Protein AF-A0A7S1LLW5-F1 (afdb_monomer_lite)

Sequence (221 aa):
MPSKNVTPEMKKKMFPPDGVPCAKNMKPDDYLFQACEYGCNTQALDRALAKKANVNARNKSGMTPLMMAATNWTHPKYMTFLETLLAKGAEVNVESEYGNTVMDVLNKEIIHYEAAREKEIKDQADRREIMEGRGPVGWGYGTAEDQKKTVIWNRPAVDELDDFKMMPQLYKGKALLEAKGAKAGEEAFNPAYLTAEEFVEKRDKVLAKYKDKKYKMYNGQ

pLDDT: mean 75.13, std 14.21, range [34.16, 92.88]

Radius of gyration: 24.24 Å; chains: 1; bounding box: 56×55×76 Å

Organism: Alexandrium catenella (NCBI:txid2925)

InterPro domains:
  IPR002110 Ankyrin repeat [PF13637] (32-72)
  IPR002110 Ankyrin repeat [PS50088] (61-97)
  IPR036770 Ankyrin repeat-containing domain superfamily [G3DSA:1.25.40.20] (21-130)
  IPR036770 Ankyrin repeat-containing domain superfamily [SSF48403] (31-105)

Secondary structure (DSSP, 8-state):
-------HHHHHHHS-TT-----TT--HHHHHHHHHHTT--HHHHHHHHHTT--TT-B-TTS--HHHHHHHTTTSTTHHHHHHHHHHTT--SS---TTS--HHHHHHHHHHHHHHHHHHHHHHHHHHHHHHTT-SS--S-SS-HHHHTTS----PPPGGGSTTTTTHHHHHHHHHHHHHTT----TT---GGGS-HHHHHHHHHHHHHHT-SGGG-B----

Foldseek 3Di:
DDDPPCDPVNCCVQDPVPRDGDDPDQQLQNLLQVCLQVPDPVVSNVVSVVSVHQQQEAEPQGDGSLLSLLLNLLHPCSVVSNVVSVVVPRDQAQATLQLWTSLNSLVVVLVVVVVVLVVVVVVVVVVVCQLQLNDDPPDDPDDNVVSNPDDDPPDPRSCPDSSNVSVVSSVVSNVVSVVVVRDTGPRRHDPVPDDPVVSVVSSVVSVVVQPDPSHHYDPDD

Structure (mmCIF, N/CA/C/O backbone):
data_AF-A0A7S1LLW5-F1
#
_entry.id   AF-A0A7S1LLW5-F1
#
loop_
_atom_site.group_PDB
_atom_site.id
_atom_site.type_symbol
_atom_site.label_atom_id
_atom_site.label_alt_id
_atom_site.label_comp_id
_atom_site.label_asym_id
_atom_site.label_entity_id
_atom_site.label_seq_id
_atom_site.pdbx_PDB_ins_code
_atom_site.Cartn_x
_atom_site.Cartn_y
_atom_site.Cartn_z
_atom_site.occupancy
_atom_site.B_iso_or_equiv
_atom_site.auth_seq_id
_atom_site.auth_comp_id
_atom_site.auth_asym_id
_atom_site.auth_atom_id
_atom_site.pdbx_PDB_model_num
ATOM 1 N N . MET A 1 1 ? 19.864 -23.672 39.200 1.00 34.16 1 MET A N 1
ATOM 2 C CA . MET A 1 1 ? 18.384 -23.596 39.228 1.00 34.16 1 MET A CA 1
ATOM 3 C C . MET A 1 1 ? 17.850 -24.432 38.075 1.00 34.16 1 MET A C 1
ATOM 5 O O . MET A 1 1 ? 18.333 -24.231 36.966 1.00 34.16 1 MET A O 1
ATOM 9 N N . PRO A 1 2 ? 16.944 -25.393 38.305 1.00 40.09 2 PRO A N 1
ATOM 10 C CA . PRO A 1 2 ? 16.427 -26.228 37.232 1.00 40.09 2 PRO A CA 1
ATOM 11 C C . PRO A 1 2 ? 15.586 -25.367 36.284 1.00 40.09 2 PRO A C 1
ATOM 13 O O . PRO A 1 2 ? 14.633 -24.707 36.702 1.00 40.09 2 PRO A O 1
ATOM 16 N N . SER A 1 3 ? 15.993 -25.350 35.014 1.00 46.09 3 SER A N 1
ATOM 17 C CA . SER A 1 3 ? 15.206 -24.857 33.884 1.00 46.09 3 SER A CA 1
ATOM 18 C C . SER A 1 3 ? 13.779 -25.392 34.013 1.00 46.09 3 SER A C 1
ATOM 20 O O . SER A 1 3 ? 13.582 -26.604 34.107 1.00 46.09 3 SER A O 1
ATOM 22 N N . LYS A 1 4 ? 12.781 -24.504 34.100 1.00 54.97 4 LYS A N 1
ATOM 23 C CA . LYS A 1 4 ? 11.374 -24.915 34.158 1.00 54.97 4 LYS A CA 1
ATOM 24 C C . LYS A 1 4 ? 11.080 -25.702 32.881 1.00 54.97 4 LYS A C 1
ATOM 26 O O . LYS A 1 4 ? 11.027 -25.116 31.804 1.00 54.97 4 LYS A O 1
ATOM 31 N N . ASN A 1 5 ? 10.914 -27.017 33.015 1.00 50.88 5 ASN A N 1
ATOM 32 C CA . ASN A 1 5 ? 10.556 -27.922 31.928 1.00 50.88 5 ASN A CA 1
ATOM 33 C C . ASN A 1 5 ? 9.215 -27.489 31.325 1.00 50.88 5 ASN A C 1
ATOM 35 O O . ASN A 1 5 ? 8.148 -27.850 31.818 1.00 50.88 5 ASN A O 1
ATOM 39 N N . VAL A 1 6 ? 9.268 -26.682 30.265 1.00 58.50 6 VAL A N 1
ATOM 40 C CA . VAL A 1 6 ? 8.092 -26.359 29.460 1.00 58.50 6 VAL A CA 1
ATOM 41 C C . VAL A 1 6 ? 7.695 -27.638 28.729 1.00 58.50 6 VAL A C 1
ATOM 43 O O . VAL A 1 6 ? 8.418 -28.100 27.845 1.00 58.50 6 VAL A O 1
ATOM 46 N N . THR A 1 7 ? 6.568 -28.232 29.119 1.00 67.62 7 THR A N 1
ATOM 47 C CA . THR A 1 7 ? 6.057 -29.460 28.498 1.00 67.62 7 THR A CA 1
ATOM 48 C C . THR A 1 7 ? 5.675 -29.214 27.029 1.00 67.62 7 THR A C 1
ATOM 50 O O . THR A 1 7 ? 5.366 -28.076 26.653 1.00 67.62 7 THR A O 1
ATOM 53 N N . PRO A 1 8 ? 5.660 -30.250 26.168 1.00 58.25 8 PRO A N 1
ATOM 54 C CA . PRO A 1 8 ? 5.266 -30.113 24.761 1.00 58.25 8 PRO A CA 1
ATOM 55 C C . PRO A 1 8 ? 3.876 -29.483 24.584 1.00 58.25 8 PRO A C 1
ATOM 57 O O . PRO A 1 8 ? 3.666 -28.681 23.678 1.00 58.25 8 PRO A O 1
ATOM 60 N N . GLU A 1 9 ? 2.949 -29.766 25.499 1.00 56.62 9 GLU A N 1
ATOM 61 C CA . GLU A 1 9 ? 1.609 -29.171 25.526 1.00 56.62 9 GLU A CA 1
ATOM 62 C C . GLU A 1 9 ? 1.624 -27.685 25.906 1.00 56.62 9 GLU A C 1
ATOM 64 O O . GLU A 1 9 ? 0.918 -26.883 25.295 1.00 56.62 9 GLU A O 1
ATOM 69 N N . MET A 1 10 ? 2.466 -27.281 26.865 1.00 54.69 10 MET A N 1
ATOM 70 C CA . MET A 1 10 ? 2.669 -25.868 27.206 1.00 54.69 10 MET A CA 1
ATOM 71 C C . MET A 1 10 ? 3.324 -25.097 26.058 1.00 54.69 10 MET A C 1
ATOM 73 O O . MET A 1 10 ? 2.913 -23.970 25.785 1.00 54.69 10 MET A O 1
ATOM 77 N N . LYS A 1 11 ? 4.277 -25.712 25.342 1.00 52.84 11 LYS A N 1
ATOM 78 C CA . LYS A 1 11 ? 4.848 -25.155 24.105 1.00 52.84 11 LYS A CA 1
ATOM 79 C C . LYS A 1 11 ? 3.786 -25.004 23.022 1.00 52.84 11 LYS A C 1
ATOM 81 O O . LYS A 1 11 ? 3.694 -23.925 22.468 1.00 52.84 11 LYS A O 1
ATOM 86 N N . LYS A 1 12 ? 2.930 -26.004 22.795 1.00 57.75 12 LYS A N 1
ATOM 87 C CA . LYS A 1 12 ? 1.824 -25.951 21.815 1.00 57.75 12 LYS A CA 1
ATOM 88 C C . LYS A 1 12 ? 0.747 -24.909 22.164 1.00 57.75 12 LYS A C 1
ATOM 90 O O . LYS A 1 12 ? 0.040 -24.418 21.290 1.00 57.75 12 LYS A O 1
ATOM 95 N N . LYS A 1 13 ? 0.615 -24.571 23.453 1.00 54.75 13 LYS A N 1
ATOM 96 C CA . LYS A 1 13 ? -0.311 -23.552 23.977 1.00 54.75 13 LYS A CA 1
ATOM 97 C C . LYS A 1 13 ? 0.281 -22.134 23.970 1.00 54.75 13 LYS A C 1
ATOM 99 O O . LYS A 1 13 ? -0.475 -21.173 23.881 1.00 54.75 13 LYS A O 1
ATOM 104 N N . MET A 1 14 ? 1.604 -21.998 24.101 1.00 43.69 14 MET A N 1
ATOM 105 C CA . MET A 1 14 ? 2.341 -20.722 24.005 1.00 43.69 14 MET A CA 1
ATOM 106 C C . MET A 1 14 ? 2.720 -20.359 22.567 1.00 43.69 14 MET A C 1
ATOM 108 O O . MET A 1 14 ? 2.724 -19.185 22.210 1.00 43.69 14 MET A O 1
ATOM 112 N N . PHE A 1 15 ? 3.014 -21.371 21.762 1.00 45.66 15 PHE A N 1
ATOM 113 C CA . PHE A 1 15 ? 3.332 -21.298 20.350 1.00 45.66 15 PHE A CA 1
ATOM 114 C C . PHE A 1 15 ? 2.315 -22.193 19.635 1.00 45.66 15 PHE A C 1
ATOM 116 O O . PHE A 1 15 ? 2.451 -23.421 19.660 1.00 45.66 15 PHE A O 1
ATOM 123 N N . PRO A 1 16 ? 1.275 -21.612 19.009 1.00 52.72 16 PRO A N 1
ATOM 124 C CA . PRO A 1 16 ? 0.527 -22.309 17.969 1.00 52.72 16 PRO A CA 1
ATOM 125 C C . PRO A 1 16 ? 1.519 -22.876 16.931 1.00 52.72 16 PRO A C 1
ATOM 127 O O . PRO A 1 16 ? 2.666 -22.420 16.893 1.00 52.72 16 PRO A O 1
ATOM 130 N N . PRO A 1 17 ? 1.118 -23.815 16.056 1.00 47.41 17 PRO A N 1
ATOM 131 C CA . PRO A 1 17 ? 2.001 -24.401 15.030 1.00 47.41 17 PRO A CA 1
ATOM 132 C C . PRO A 1 17 ? 2.709 -23.389 14.095 1.00 47.41 17 PRO A C 1
ATOM 134 O O . PRO A 1 17 ? 3.537 -23.783 13.284 1.00 47.41 17 PRO A O 1
ATOM 137 N N . ASP A 1 18 ? 2.435 -22.094 14.254 1.00 49.75 18 ASP A N 1
ATOM 138 C CA . ASP A 1 18 ? 2.787 -20.987 13.376 1.00 49.75 18 ASP A CA 1
ATOM 139 C C . ASP A 1 18 ? 3.977 -20.142 13.886 1.00 49.75 18 ASP A C 1
ATOM 141 O O . ASP A 1 18 ? 4.289 -19.115 13.292 1.00 49.75 18 ASP A O 1
ATOM 145 N N . GLY A 1 19 ? 4.630 -20.511 14.999 1.00 46.44 19 GLY A N 1
ATOM 146 C CA . GLY A 1 19 ? 5.924 -19.935 15.418 1.00 46.44 19 GLY A CA 1
ATOM 147 C C . GLY A 1 19 ? 5.933 -18.481 15.927 1.00 46.44 19 GLY A C 1
ATOM 148 O O . GLY A 1 19 ? 6.979 -18.012 16.368 1.00 46.44 19 GLY A O 1
ATOM 149 N N . VAL A 1 20 ? 4.800 -17.772 15.940 1.00 47.62 20 VAL A N 1
ATOM 150 C CA . VAL A 1 20 ? 4.708 -16.407 16.495 1.00 47.62 20 VAL A CA 1
ATOM 151 C C . VAL A 1 20 ? 4.277 -16.475 17.970 1.00 47.62 20 VAL A C 1
ATOM 153 O O . VAL A 1 20 ? 3.217 -17.044 18.254 1.00 47.62 20 VAL A O 1
ATOM 156 N N . PRO A 1 21 ? 5.045 -15.917 18.930 1.00 42.84 21 PRO A N 1
ATOM 157 C CA . PRO A 1 21 ? 4.629 -15.869 20.325 1.00 42.84 21 PRO A CA 1
ATOM 158 C C . PRO A 1 21 ? 3.423 -14.938 20.461 1.00 42.84 21 PRO A C 1
ATOM 160 O O . PRO A 1 21 ? 3.546 -13.717 20.445 1.00 42.84 21 PRO A O 1
ATOM 163 N N . CYS A 1 22 ? 2.234 -15.512 20.614 1.00 46.31 22 CYS A N 1
ATOM 164 C CA . CYS A 1 22 ? 1.052 -14.760 21.005 1.00 46.31 22 CYS A CA 1
ATOM 165 C C . CYS A 1 22 ? 1.178 -14.393 22.489 1.00 46.31 22 CYS A C 1
ATOM 167 O O . CYS A 1 22 ? 0.931 -15.216 23.378 1.00 46.31 22 CYS A O 1
ATOM 169 N N . ALA A 1 23 ? 1.591 -13.156 22.775 1.00 46.22 23 ALA A N 1
ATOM 170 C CA . ALA A 1 23 ? 1.546 -12.623 24.128 1.00 46.22 23 ALA A CA 1
ATOM 171 C C . ALA A 1 23 ? 0.099 -12.716 24.644 1.00 46.22 23 ALA A C 1
ATOM 173 O O . ALA A 1 23 ? -0.844 -12.269 23.985 1.00 46.22 23 ALA A O 1
ATOM 174 N N . LYS A 1 24 ? -0.084 -13.305 25.833 1.00 49.38 24 LYS A N 1
ATOM 175 C CA . LYS A 1 24 ? -1.400 -13.590 26.444 1.00 49.38 24 LYS A CA 1
ATOM 176 C C . LYS A 1 24 ? -2.331 -12.365 26.569 1.00 49.38 24 LYS A C 1
ATOM 178 O O . LYS A 1 24 ? -3.522 -12.562 26.774 1.00 49.38 24 LYS A O 1
ATOM 183 N N . ASN A 1 25 ? -1.807 -11.144 26.412 1.00 54.28 25 ASN A N 1
ATOM 184 C CA . ASN A 1 25 ? -2.494 -9.874 26.674 1.00 54.28 25 ASN A CA 1
ATOM 185 C C . ASN A 1 25 ? -2.638 -8.947 25.449 1.00 54.28 25 ASN A C 1
ATOM 187 O O . ASN A 1 25 ? -3.087 -7.815 25.605 1.00 54.28 25 ASN A O 1
ATOM 191 N N . MET A 1 26 ? -2.251 -9.387 24.252 1.00 56.12 26 MET A N 1
ATOM 192 C CA . MET A 1 26 ? -2.291 -8.540 23.054 1.00 56.12 26 MET A CA 1
ATOM 193 C C . MET A 1 26 ? -3.749 -8.347 22.591 1.00 56.12 26 MET A C 1
ATOM 195 O O . MET A 1 26 ? -4.526 -9.312 22.558 1.00 56.12 26 MET A O 1
ATOM 199 N N . LYS A 1 27 ? -4.174 -7.106 22.321 1.00 64.81 27 LYS A N 1
ATOM 200 C CA . LYS A 1 27 ? -5.578 -6.824 21.965 1.00 64.81 27 LYS A CA 1
ATOM 201 C C . LYS A 1 27 ? -5.872 -7.368 20.559 1.00 64.81 27 LYS A C 1
ATOM 203 O O . LYS A 1 27 ? -4.954 -7.506 19.756 1.00 64.81 27 LYS A O 1
ATOM 208 N N . PRO A 1 28 ? -7.137 -7.682 20.224 1.00 65.12 28 PRO A N 1
ATOM 209 C CA . PRO A 1 28 ? -7.502 -8.158 18.885 1.00 65.12 28 PRO A CA 1
ATOM 210 C C . PRO A 1 28 ? -7.020 -7.243 17.748 1.00 65.12 28 PRO A C 1
ATOM 212 O O . PRO A 1 28 ? -6.601 -7.742 16.708 1.00 65.12 28 PRO A O 1
ATOM 215 N N . ASP A 1 29 ? -7.022 -5.928 17.978 1.00 68.88 29 ASP A N 1
ATOM 216 C CA . ASP A 1 29 ? -6.566 -4.920 17.014 1.00 68.88 29 ASP A CA 1
ATOM 217 C C . ASP A 1 29 ? -5.042 -4.995 16.788 1.00 68.88 29 ASP A C 1
ATOM 219 O O . ASP A 1 29 ? -4.576 -4.885 15.657 1.00 68.88 29 ASP A O 1
ATOM 223 N N . ASP A 1 30 ? -4.267 -5.279 17.840 1.00 68.88 30 ASP A N 1
ATOM 224 C CA . ASP A 1 30 ? -2.815 -5.494 17.776 1.00 68.88 30 ASP A CA 1
ATOM 225 C C . ASP A 1 30 ? -2.457 -6.714 16.922 1.00 68.88 30 ASP A C 1
ATOM 227 O O . ASP A 1 30 ? -1.539 -6.657 16.105 1.00 68.88 30 ASP A O 1
ATOM 231 N N . TYR A 1 31 ? -3.234 -7.794 17.038 1.00 71.31 31 TYR A N 1
ATOM 232 C CA . TYR A 1 31 ? -3.069 -8.964 16.173 1.00 71.31 31 TYR A CA 1
ATOM 233 C C . TYR A 1 31 ? -3.358 -8.644 14.705 1.00 71.31 31 TYR A C 1
ATOM 235 O O . TYR A 1 31 ? -2.686 -9.181 13.824 1.00 71.31 31 TYR A O 1
ATOM 243 N N . LEU A 1 32 ? -4.346 -7.784 14.433 1.00 74.88 32 LEU A N 1
ATOM 244 C CA . LEU A 1 32 ? -4.703 -7.393 13.072 1.00 74.88 32 LEU A CA 1
ATOM 245 C C . LEU A 1 32 ? -3.595 -6.555 12.429 1.00 74.88 32 LEU A C 1
ATOM 247 O O . LEU A 1 32 ? -3.181 -6.850 11.308 1.00 74.88 32 LEU A O 1
ATOM 251 N N . PHE A 1 33 ? -3.082 -5.553 13.146 1.00 75.44 33 PHE A N 1
ATOM 252 C CA . PHE A 1 33 ? -1.987 -4.721 12.653 1.00 75.44 33 PHE A CA 1
ATOM 253 C C . PHE A 1 33 ? -0.701 -5.518 12.459 1.00 75.44 33 PHE A C 1
ATOM 255 O O . PHE A 1 33 ? -0.081 -5.394 11.409 1.00 75.44 33 PHE A O 1
ATOM 262 N N . GLN A 1 34 ? -0.359 -6.413 13.387 1.00 73.75 34 GLN A N 1
ATOM 263 C CA . GLN A 1 34 ? 0.790 -7.303 13.230 1.00 73.75 34 GLN A CA 1
ATOM 264 C C . GLN A 1 34 ? 0.630 -8.237 12.017 1.00 73.75 34 GLN A C 1
ATOM 266 O O . GLN A 1 34 ? 1.576 -8.445 11.261 1.00 73.75 34 GLN A O 1
ATOM 271 N N . ALA A 1 35 ? -0.571 -8.780 11.787 1.00 72.81 35 ALA A N 1
ATOM 272 C CA . ALA A 1 35 ? -0.842 -9.614 10.615 1.00 72.81 35 ALA A CA 1
ATOM 273 C C . ALA A 1 35 ? -0.679 -8.843 9.293 1.00 72.81 35 ALA A C 1
ATOM 275 O O . ALA A 1 35 ? -0.263 -9.434 8.293 1.00 72.81 35 ALA A O 1
ATOM 276 N N . CYS A 1 36 ? -0.997 -7.544 9.298 1.00 74.56 36 CYS A N 1
ATOM 277 C CA . CYS A 1 36 ? -0.824 -6.661 8.148 1.00 74.56 36 CYS A CA 1
ATOM 278 C C . CYS A 1 36 ? 0.627 -6.181 7.989 1.00 74.56 36 CYS A C 1
ATOM 280 O O . CYS A 1 36 ? 1.058 -6.028 6.856 1.00 74.56 36 CYS A O 1
ATOM 282 N N . GLU A 1 37 ? 1.377 -5.979 9.079 1.00 68.69 37 GLU A N 1
ATOM 283 C CA . GLU A 1 37 ? 2.768 -5.493 9.091 1.00 68.69 37 GLU A CA 1
ATOM 284 C C . GLU A 1 37 ? 3.765 -6.552 8.618 1.00 68.69 37 GLU A C 1
ATOM 286 O O . GLU A 1 37 ? 4.541 -6.303 7.702 1.00 68.69 37 GLU A O 1
ATOM 291 N N . TYR A 1 38 ? 3.703 -7.758 9.189 1.00 64.75 38 TYR A N 1
ATOM 292 C CA . TYR A 1 38 ? 4.649 -8.838 8.879 1.00 64.75 38 TYR A CA 1
ATOM 293 C C . TYR A 1 38 ? 4.339 -9.565 7.574 1.00 64.75 38 TYR A C 1
ATOM 295 O O . TYR A 1 38 ? 4.938 -10.602 7.309 1.00 64.75 38 TYR A O 1
ATOM 303 N N . GLY A 1 39 ? 3.400 -9.044 6.779 1.00 60.28 39 GLY A N 1
ATOM 304 C CA . GLY A 1 39 ? 3.080 -9.579 5.470 1.00 60.28 39 GLY A CA 1
ATOM 305 C C . GLY A 1 39 ? 2.727 -11.062 5.535 1.00 60.28 39 GLY A C 1
ATOM 306 O O . GLY A 1 39 ? 3.549 -11.929 5.264 1.00 60.28 39 GLY A O 1
ATOM 307 N N . CYS A 1 40 ? 1.444 -11.343 5.759 1.00 60.38 40 CYS A N 1
ATOM 308 C CA . CYS A 1 40 ? 0.801 -12.545 5.219 1.00 60.38 40 CYS A CA 1
ATOM 309 C C . CYS A 1 40 ? 0.762 -13.817 6.067 1.00 60.38 40 CYS A C 1
ATOM 311 O O . CYS A 1 40 ? 0.880 -14.936 5.553 1.00 60.38 40 CYS A O 1
ATOM 313 N N . ASN A 1 41 ? 0.369 -13.675 7.330 1.00 67.75 41 ASN A N 1
ATOM 314 C CA . ASN A 1 41 ? -0.288 -14.779 8.021 1.00 67.75 41 ASN A CA 1
ATOM 315 C C . ASN A 1 41 ? -1.818 -14.667 7.876 1.00 67.75 41 ASN A C 1
ATOM 317 O O . ASN A 1 41 ? -2.483 -14.040 8.699 1.00 67.75 41 ASN A O 1
ATOM 321 N N . THR A 1 42 ? -2.386 -15.286 6.832 1.00 69.81 42 THR A N 1
ATOM 322 C CA . THR A 1 42 ? -3.852 -15.360 6.634 1.00 69.81 42 THR A CA 1
ATOM 323 C C . THR A 1 42 ? -4.556 -15.950 7.852 1.00 69.81 42 THR A C 1
ATOM 325 O O . THR A 1 42 ? -5.614 -15.481 8.241 1.00 69.81 42 THR A O 1
ATOM 328 N N . GLN A 1 43 ? -3.922 -16.899 8.543 1.00 71.69 43 GLN A N 1
ATOM 329 C CA . GLN A 1 43 ? -4.475 -17.475 9.766 1.00 71.69 43 GLN A CA 1
ATOM 330 C C . GLN A 1 43 ? -4.427 -16.492 10.944 1.00 71.69 43 GLN A C 1
ATOM 332 O O . GLN A 1 43 ? -5.236 -16.583 11.866 1.00 71.69 43 GLN A O 1
ATOM 337 N N . ALA A 1 44 ? -3.469 -15.561 10.976 1.00 70.75 44 ALA A N 1
ATOM 338 C CA . ALA A 1 44 ? -3.463 -14.475 11.955 1.00 70.75 44 ALA A CA 1
ATOM 339 C C . ALA A 1 44 ? -4.572 -13.461 11.655 1.00 70.75 44 ALA A C 1
ATOM 341 O O . ALA A 1 44 ? -5.258 -13.046 12.588 1.00 70.75 44 ALA A O 1
ATOM 342 N N . LEU A 1 45 ? -4.803 -13.145 10.375 1.00 77.06 45 LEU A N 1
ATOM 343 C CA . LEU A 1 45 ? -5.936 -12.329 9.936 1.00 77.06 45 LEU A CA 1
ATOM 344 C C . LEU A 1 45 ? -7.265 -12.972 10.359 1.00 77.06 45 LEU A C 1
ATOM 346 O O . LEU A 1 45 ? -8.049 -12.343 11.066 1.00 77.06 45 LEU A O 1
ATOM 350 N N . ASP A 1 46 ? -7.477 -14.247 10.035 1.00 75.88 46 ASP A N 1
ATOM 351 C CA . ASP A 1 46 ? -8.697 -14.979 10.397 1.00 75.88 46 ASP A CA 1
ATOM 352 C C . ASP A 1 46 ? -8.909 -15.027 11.912 1.00 75.88 46 ASP A C 1
ATOM 354 O O . ASP A 1 46 ? -10.019 -14.815 12.402 1.00 75.88 46 ASP A O 1
ATOM 358 N N . ARG A 1 47 ? -7.838 -15.244 12.685 1.00 75.44 47 ARG A N 1
ATOM 359 C CA . ARG A 1 47 ? -7.897 -15.223 14.154 1.00 75.44 47 ARG A CA 1
ATOM 360 C C . ARG A 1 47 ? -8.222 -13.841 14.710 1.00 75.44 47 ARG A C 1
ATOM 362 O O . ARG A 1 47 ? -9.004 -13.752 15.657 1.00 75.44 47 ARG A O 1
ATOM 369 N N . ALA A 1 48 ? -7.636 -12.778 14.164 1.00 75.69 48 ALA A N 1
ATOM 370 C CA . ALA A 1 48 ? -7.935 -11.411 14.582 1.00 75.69 48 ALA A CA 1
ATOM 371 C C . ALA A 1 48 ? -9.406 -11.073 14.296 1.00 75.69 48 ALA A C 1
ATOM 373 O O . ALA A 1 48 ? -10.127 -10.599 15.177 1.00 75.69 48 ALA A O 1
ATOM 374 N N . LEU A 1 49 ? -9.892 -11.433 13.107 1.00 78.50 49 LEU A N 1
ATOM 375 C CA . LEU A 1 49 ? -11.287 -11.252 12.709 1.00 78.50 49 LEU A CA 1
ATOM 376 C C . LEU A 1 49 ? -12.251 -12.087 13.565 1.00 78.50 49 LEU A C 1
ATOM 378 O O . LEU A 1 49 ? -13.291 -11.579 13.983 1.00 78.50 49 LEU A O 1
ATOM 382 N N . ALA A 1 50 ? -11.899 -13.330 13.907 1.00 77.62 50 ALA A N 1
ATOM 383 C CA . ALA A 1 50 ? -12.690 -14.174 14.809 1.00 77.62 50 ALA A CA 1
ATOM 384 C C . ALA A 1 50 ? -12.809 -13.568 16.218 1.00 77.62 50 ALA A C 1
ATOM 386 O O . ALA A 1 50 ? -13.837 -13.710 16.880 1.00 77.62 50 ALA A O 1
ATOM 387 N N . LYS A 1 51 ? -11.784 -12.834 16.663 1.00 76.50 51 LYS A N 1
ATOM 388 C CA . LYS A 1 51 ? -11.786 -12.078 17.924 1.00 76.50 51 LYS A CA 1
ATOM 389 C C . LYS A 1 51 ? -12.508 -10.725 17.838 1.00 76.50 51 LYS A C 1
ATOM 391 O O . LYS A 1 51 ? -12.429 -9.956 18.794 1.00 76.50 51 LYS A O 1
ATOM 396 N N . LYS A 1 52 ? -13.226 -10.441 16.743 1.00 77.81 52 LYS A N 1
ATOM 397 C CA . LYS A 1 52 ? -13.917 -9.165 16.483 1.00 77.81 52 LYS A CA 1
ATOM 398 C C . LYS A 1 52 ? -12.967 -7.959 16.494 1.00 77.81 52 LYS A C 1
ATOM 400 O O . LYS A 1 52 ? -13.327 -6.905 17.015 1.00 77.81 52 LYS A O 1
ATOM 405 N N . ALA A 1 53 ? -11.760 -8.122 15.945 1.00 79.75 53 ALA A N 1
ATOM 406 C CA . ALA A 1 53 ? -10.851 -7.001 15.726 1.00 79.75 53 ALA A CA 1
ATOM 407 C C . ALA A 1 53 ? -11.518 -5.917 14.872 1.00 79.75 53 ALA A C 1
ATOM 409 O O . ALA A 1 53 ? -12.267 -6.213 13.934 1.00 79.75 53 ALA A O 1
ATOM 410 N N . ASN A 1 54 ? -11.247 -4.659 15.201 1.00 80.69 54 ASN A N 1
ATOM 411 C CA . ASN A 1 54 ? -11.791 -3.530 14.474 1.00 80.69 54 ASN A CA 1
ATOM 412 C C . ASN A 1 54 ? -11.011 -3.312 13.169 1.00 80.69 54 ASN A C 1
ATOM 414 O O . ASN A 1 54 ? -9.874 -2.845 13.175 1.00 80.69 54 ASN A O 1
ATOM 418 N N . VAL A 1 55 ? -11.653 -3.612 12.038 1.00 85.50 55 VAL A N 1
ATOM 419 C CA . VAL A 1 55 ? -11.074 -3.464 10.690 1.00 85.50 55 VAL A CA 1
ATOM 420 C C . VAL A 1 55 ? -10.777 -2.014 10.297 1.00 85.50 55 VAL A C 1
ATOM 422 O O . VAL A 1 55 ? -9.966 -1.789 9.404 1.00 85.50 55 VAL A O 1
ATOM 425 N N . ASN A 1 56 ? -11.385 -1.047 10.991 1.00 85.31 56 ASN A N 1
ATOM 426 C CA . ASN A 1 56 ? -11.196 0.393 10.792 1.00 85.31 56 ASN A CA 1
ATOM 427 C C . ASN A 1 56 ? -10.392 1.043 11.930 1.00 85.31 56 ASN A C 1
ATOM 429 O O . ASN A 1 56 ? -10.385 2.268 12.067 1.00 85.31 56 ASN A O 1
ATOM 433 N N . ALA A 1 57 ? -9.725 0.237 12.767 1.00 83.69 57 ALA A N 1
ATOM 434 C CA . ALA A 1 57 ? -8.795 0.754 13.764 1.00 83.69 57 ALA A CA 1
ATOM 435 C C . ALA A 1 57 ? -7.694 1.584 13.089 1.00 83.69 57 ALA A C 1
ATOM 437 O O . ALA A 1 57 ? -7.361 1.366 11.926 1.00 83.69 57 ALA A O 1
ATOM 438 N N . ARG A 1 58 ? -7.113 2.534 13.822 1.00 84.94 58 ARG A N 1
ATOM 439 C CA . ARG A 1 58 ? -6.046 3.405 13.312 1.00 84.94 58 ARG A CA 1
ATOM 440 C C . ARG A 1 58 ? -4.796 3.233 14.155 1.00 84.94 58 ARG A C 1
ATOM 442 O O . ARG A 1 58 ? -4.898 3.274 15.377 1.00 84.94 58 ARG A O 1
ATOM 449 N N . ASN A 1 59 ? -3.643 3.014 13.528 1.00 82.12 59 ASN A N 1
ATOM 450 C CA . ASN A 1 59 ? -2.367 2.884 14.232 1.00 82.12 59 ASN A CA 1
ATOM 451 C C . ASN A 1 59 ? -1.850 4.246 14.755 1.00 82.12 59 ASN A C 1
ATOM 453 O O . ASN A 1 59 ? -2.513 5.266 14.585 1.00 82.12 59 ASN A O 1
ATOM 457 N N . LYS A 1 60 ? -0.656 4.283 15.369 1.00 79.31 60 LYS A N 1
ATOM 458 C CA . LYS A 1 60 ? -0.030 5.526 15.880 1.00 79.31 60 LYS A CA 1
ATOM 459 C C . LYS A 1 60 ? 0.239 6.594 14.808 1.00 79.31 60 LYS A C 1
ATOM 461 O O . LYS A 1 60 ? 0.504 7.726 15.170 1.00 79.31 60 LYS A O 1
ATOM 466 N N . SER A 1 61 ? 0.204 6.227 13.528 1.00 76.81 61 SER A N 1
ATOM 467 C CA . SER A 1 61 ? 0.337 7.133 12.377 1.00 76.81 61 SER A CA 1
ATOM 468 C C . SER A 1 61 ? -1.015 7.376 11.686 1.00 76.81 61 SER A C 1
ATOM 470 O O . SER A 1 61 ? -1.086 7.844 10.548 1.00 76.81 61 SER A O 1
ATOM 472 N N . GLY A 1 62 ? -2.116 6.977 12.328 1.00 80.94 62 GLY A N 1
ATOM 473 C CA . GLY A 1 62 ? -3.469 7.051 11.789 1.00 80.94 62 GLY A CA 1
ATOM 474 C C . GLY A 1 62 ? -3.786 6.050 10.679 1.00 80.94 62 GLY A C 1
ATOM 475 O O . GLY A 1 62 ? -4.879 6.132 10.120 1.00 80.94 62 GLY A O 1
ATOM 476 N N . MET A 1 63 ? -2.875 5.133 10.336 1.00 84.44 63 MET A N 1
ATOM 477 C CA . MET A 1 63 ? -3.069 4.185 9.236 1.00 84.44 63 MET A CA 1
ATOM 478 C C . MET A 1 63 ? -4.055 3.085 9.617 1.00 84.44 63 MET A C 1
ATOM 480 O O . MET A 1 63 ? -4.018 2.565 10.735 1.00 84.44 63 MET A O 1
ATOM 484 N N . THR A 1 64 ? -4.904 2.697 8.671 1.00 88.25 64 THR A N 1
ATOM 485 C CA . THR A 1 64 ? -5.831 1.573 8.834 1.00 88.25 64 THR A CA 1
ATOM 486 C C . THR A 1 64 ? -5.175 0.239 8.466 1.00 88.25 64 THR A C 1
ATOM 488 O O . THR A 1 64 ? -4.185 0.217 7.727 1.00 88.25 64 THR A O 1
ATOM 491 N N . PRO A 1 65 ? -5.730 -0.904 8.915 1.00 86.94 65 PRO A N 1
ATOM 492 C CA . PRO A 1 65 ? -5.297 -2.225 8.468 1.00 86.94 65 PRO A CA 1
ATOM 493 C C . PRO A 1 65 ? -5.273 -2.362 6.941 1.00 86.94 65 PRO A C 1
ATOM 495 O O . PRO A 1 65 ? -4.353 -2.961 6.393 1.00 86.94 65 PRO A O 1
ATOM 498 N N . LEU A 1 66 ? -6.242 -1.752 6.246 1.00 88.38 66 LEU A N 1
ATOM 499 C CA . LEU A 1 66 ? -6.306 -1.755 4.784 1.00 88.38 66 LEU A CA 1
ATOM 500 C C . LEU A 1 66 ? -5.122 -1.006 4.148 1.00 88.38 66 LEU A C 1
ATOM 502 O O . LEU A 1 66 ? -4.542 -1.499 3.185 1.00 88.38 66 LEU A O 1
ATOM 506 N N . MET A 1 67 ? -4.718 0.139 4.709 1.00 88.06 67 MET A N 1
ATOM 507 C CA . MET A 1 67 ? -3.519 0.862 4.260 1.00 88.06 67 MET A CA 1
ATOM 508 C C . MET A 1 67 ? -2.239 0.058 4.492 1.00 88.06 67 MET A C 1
ATOM 510 O O . MET A 1 67 ? -1.369 0.034 3.632 1.00 88.06 67 MET A O 1
ATOM 514 N N . MET A 1 68 ? -2.121 -0.633 5.628 1.00 85.19 68 MET A N 1
ATOM 515 C CA . MET A 1 68 ? -0.950 -1.477 5.898 1.00 85.19 68 MET A CA 1
ATOM 516 C C . MET A 1 68 ? -0.910 -2.722 5.006 1.00 85.19 68 MET A C 1
ATOM 518 O O . MET A 1 68 ? 0.159 -3.163 4.594 1.00 85.19 68 MET A O 1
ATOM 522 N N . ALA A 1 69 ? -2.067 -3.279 4.652 1.00 85.38 69 ALA A N 1
ATOM 523 C CA . ALA A 1 69 ? -2.127 -4.325 3.638 1.00 85.38 69 ALA A CA 1
ATOM 524 C C . ALA A 1 69 ? -1.682 -3.795 2.260 1.00 85.38 69 ALA A C 1
ATOM 526 O O . ALA A 1 69 ? -0.998 -4.511 1.531 1.00 85.38 69 ALA A O 1
ATOM 527 N N . ALA A 1 70 ? -2.011 -2.538 1.928 1.00 86.69 70 ALA A N 1
ATOM 528 C CA . ALA A 1 70 ? -1.598 -1.877 0.687 1.00 86.69 70 ALA A CA 1
ATOM 529 C C . ALA A 1 70 ? -0.073 -1.732 0.540 1.00 86.69 70 ALA A C 1
ATOM 531 O O . ALA A 1 70 ? 0.433 -1.871 -0.571 1.00 86.69 70 ALA A O 1
ATOM 532 N N . THR A 1 71 ? 0.669 -1.524 1.632 1.00 84.88 71 THR A N 1
ATOM 533 C CA . THR A 1 71 ? 2.140 -1.408 1.584 1.00 84.88 71 THR A CA 1
ATOM 534 C C . THR A 1 71 ? 2.851 -2.745 1.370 1.00 84.88 71 THR A C 1
ATOM 536 O O . THR A 1 71 ? 3.972 -2.769 0.881 1.00 84.88 71 THR A O 1
ATOM 539 N N . ASN A 1 72 ? 2.207 -3.869 1.695 1.00 83.69 72 ASN A N 1
ATOM 540 C CA . ASN A 1 72 ? 2.773 -5.217 1.552 1.00 83.69 72 ASN A CA 1
ATOM 541 C C . ASN A 1 72 ? 2.322 -5.911 0.259 1.00 83.69 72 ASN A C 1
ATOM 543 O O . ASN A 1 72 ? 2.115 -7.129 0.210 1.00 83.69 72 ASN A O 1
ATOM 547 N N . TRP A 1 73 ? 2.168 -5.124 -0.806 1.00 85.12 73 TRP A N 1
ATOM 548 C CA . TRP A 1 73 ? 1.650 -5.594 -2.081 1.00 85.12 73 TRP A CA 1
ATOM 549 C C . TRP A 1 73 ? 2.561 -6.592 -2.783 1.00 85.12 73 TRP A C 1
ATOM 551 O O . TRP A 1 73 ? 2.061 -7.312 -3.629 1.00 85.12 73 TRP A O 1
ATOM 561 N N . THR A 1 74 ? 3.852 -6.683 -2.455 1.00 82.88 74 THR A N 1
ATOM 562 C CA . THR A 1 74 ? 4.808 -7.618 -3.081 1.00 82.88 74 THR A CA 1
ATOM 563 C C . THR A 1 74 ? 4.546 -9.081 -2.716 1.00 82.88 74 THR A C 1
ATOM 565 O O . THR A 1 74 ? 5.012 -9.994 -3.399 1.00 82.88 74 THR A O 1
ATOM 568 N N . HIS A 1 75 ? 3.768 -9.340 -1.662 1.00 83.25 75 HIS A N 1
ATOM 569 C CA . HIS A 1 75 ? 3.499 -10.695 -1.208 1.00 83.25 75 HIS A CA 1
ATOM 570 C C . HIS A 1 75 ? 2.372 -11.362 -2.027 1.00 83.25 75 HIS A C 1
ATOM 572 O O . HIS A 1 75 ? 1.313 -10.764 -2.216 1.00 83.25 75 HIS A O 1
ATOM 578 N N . PRO A 1 76 ? 2.486 -12.650 -2.408 1.00 81.19 76 PRO A N 1
ATOM 579 C CA . PRO A 1 76 ? 1.486 -13.351 -3.235 1.00 81.19 76 PRO A CA 1
ATOM 580 C C . PRO A 1 76 ? 0.079 -13.464 -2.621 1.00 81.19 76 PRO A C 1
ATOM 582 O O . PRO A 1 76 ? -0.878 -13.811 -3.305 1.00 81.19 76 PRO A O 1
ATOM 585 N N . LYS A 1 77 ? -0.063 -13.195 -1.319 1.00 83.44 77 LYS A N 1
ATOM 586 C CA . LYS A 1 77 ? -1.348 -13.245 -0.595 1.00 83.44 77 LYS A CA 1
ATOM 587 C C . LYS A 1 77 ? -2.012 -11.872 -0.449 1.00 83.44 77 LYS A C 1
ATOM 589 O O . LYS A 1 77 ? -3.064 -11.779 0.177 1.00 83.44 77 LYS A O 1
ATOM 594 N N . TYR A 1 78 ? -1.418 -10.828 -1.021 1.00 85.00 78 TYR A N 1
ATOM 595 C CA . TYR A 1 78 ? -1.911 -9.454 -0.977 1.00 85.00 78 TYR A CA 1
ATOM 596 C C . TYR A 1 78 ? -3.393 -9.331 -1.363 1.00 85.00 78 TYR A C 1
ATOM 598 O O . TYR A 1 78 ? -4.190 -8.788 -0.598 1.00 85.00 78 TYR A O 1
ATOM 606 N N . MET A 1 79 ? -3.783 -9.912 -2.504 1.00 86.44 79 MET A N 1
ATOM 607 C CA . MET A 1 79 ? -5.169 -9.860 -2.985 1.00 86.44 79 MET A CA 1
ATOM 608 C C . MET A 1 79 ? -6.144 -10.493 -1.990 1.00 86.44 79 MET A C 1
ATOM 610 O O . MET A 1 79 ? -7.158 -9.889 -1.653 1.00 86.44 79 MET A O 1
ATOM 614 N N . THR A 1 80 ? -5.803 -11.664 -1.442 1.00 87.00 80 THR A N 1
ATOM 615 C CA . THR A 1 80 ? -6.629 -12.341 -0.433 1.00 87.00 80 THR A CA 1
ATOM 616 C C . THR A 1 80 ? -6.808 -11.483 0.820 1.00 87.00 80 THR A C 1
ATOM 618 O O . THR A 1 80 ? -7.896 -11.451 1.395 1.00 87.00 80 THR A O 1
ATOM 621 N N . PHE A 1 81 ? -5.767 -10.760 1.244 1.00 85.81 81 PHE A N 1
ATOM 622 C CA . PHE A 1 81 ? -5.849 -9.837 2.377 1.00 85.81 81 PHE A CA 1
ATOM 623 C C . PHE A 1 81 ? -6.795 -8.669 2.093 1.00 85.81 81 PHE A C 1
ATOM 625 O O . PHE A 1 81 ? -7.679 -8.401 2.909 1.00 85.81 81 PHE A O 1
ATOM 632 N N . LEU A 1 82 ? -6.652 -8.011 0.938 1.00 87.38 82 LEU A N 1
ATOM 633 C CA . LEU A 1 82 ? -7.537 -6.913 0.541 1.00 87.38 82 LEU A CA 1
ATOM 634 C C . LEU A 1 82 ? -8.998 -7.358 0.469 1.00 87.38 82 LEU A C 1
ATOM 636 O O . LEU A 1 82 ? -9.864 -6.730 1.077 1.00 87.38 82 LEU A O 1
ATOM 640 N N . GLU A 1 83 ? -9.272 -8.458 -0.229 1.00 88.44 83 GLU A N 1
ATOM 641 C CA . GLU A 1 83 ? -10.624 -8.996 -0.383 1.00 88.44 83 GLU A CA 1
ATOM 642 C C . GLU A 1 83 ? -11.250 -9.341 0.968 1.00 88.44 83 GLU A C 1
ATOM 644 O O . GLU A 1 83 ? -12.404 -8.995 1.224 1.00 88.44 83 GLU A O 1
ATOM 649 N N . THR A 1 84 ? -10.480 -9.962 1.864 1.00 88.19 84 THR A N 1
ATOM 650 C CA . THR A 1 84 ? -10.963 -10.340 3.196 1.00 88.19 84 THR A CA 1
ATOM 651 C C . THR A 1 84 ? -11.278 -9.111 4.044 1.00 88.19 84 THR A C 1
ATOM 653 O O . THR A 1 84 ? -12.338 -9.054 4.668 1.00 88.19 84 THR A O 1
ATOM 656 N N . LEU A 1 85 ? -10.400 -8.103 4.060 1.00 86.81 85 LEU A N 1
ATOM 657 C CA . LEU A 1 85 ? -10.629 -6.861 4.805 1.00 86.81 85 LEU A CA 1
ATOM 658 C C . LEU A 1 85 ? -11.858 -6.113 4.275 1.00 86.81 85 LEU A C 1
ATOM 660 O O . LEU A 1 85 ? -12.712 -5.690 5.057 1.00 86.81 85 LEU A O 1
ATOM 664 N N . LEU A 1 86 ? -12.006 -6.020 2.954 1.00 89.19 86 LEU A N 1
ATOM 665 C CA . LEU A 1 86 ? -13.155 -5.374 2.320 1.00 89.19 86 LEU A CA 1
ATOM 666 C C . LEU A 1 86 ? -14.459 -6.138 2.564 1.00 89.19 86 LEU A C 1
ATOM 668 O O . LEU A 1 86 ? -15.479 -5.523 2.869 1.00 89.19 86 LEU A O 1
ATOM 672 N N . ALA A 1 87 ? -14.434 -7.472 2.519 1.00 88.25 87 ALA A N 1
ATOM 673 C CA . ALA A 1 87 ? -15.588 -8.309 2.850 1.00 88.25 87 ALA A CA 1
ATOM 674 C C . ALA A 1 87 ? -16.040 -8.144 4.312 1.00 88.25 87 ALA A C 1
ATOM 676 O O . ALA A 1 87 ? -17.207 -8.364 4.632 1.00 88.25 87 ALA A O 1
ATOM 677 N N . LYS A 1 88 ? -15.131 -7.741 5.206 1.00 86.88 88 LYS A N 1
ATOM 678 C CA . LYS A 1 88 ? -15.421 -7.457 6.619 1.00 86.88 88 LYS A CA 1
ATOM 679 C C . LYS A 1 88 ? -15.821 -6.004 6.890 1.00 86.88 88 LYS A C 1
ATOM 681 O O . LYS A 1 88 ? -16.030 -5.658 8.050 1.00 86.88 88 LYS A O 1
ATOM 686 N N . GLY A 1 89 ? -15.979 -5.181 5.852 1.00 86.25 89 GLY A N 1
ATOM 687 C CA . GLY A 1 89 ? -16.437 -3.797 5.978 1.00 86.25 89 GLY A CA 1
ATOM 688 C C . GLY A 1 89 ? -15.323 -2.794 6.278 1.00 86.25 89 GLY A C 1
ATOM 689 O O . GLY A 1 89 ? -15.582 -1.780 6.928 1.00 86.25 89 GLY A O 1
ATOM 690 N N . ALA A 1 90 ? -14.092 -3.071 5.835 1.00 87.19 90 ALA A N 1
ATOM 691 C CA . ALA A 1 90 ? -13.030 -2.072 5.855 1.00 87.19 90 ALA A CA 1
ATOM 692 C C . ALA A 1 90 ? -13.427 -0.851 5.008 1.00 87.19 90 ALA A C 1
ATOM 694 O O . ALA A 1 90 ? -13.795 -0.977 3.837 1.00 87.19 90 ALA A O 1
ATOM 695 N N . GLU A 1 91 ? -13.357 0.332 5.608 1.00 87.81 91 GLU A N 1
ATOM 696 C CA . GLU A 1 91 ? -13.625 1.599 4.943 1.00 87.81 91 GLU A CA 1
ATOM 697 C C . GLU A 1 91 ? -12.423 1.997 4.072 1.00 87.81 91 GLU A C 1
ATOM 699 O O . GLU A 1 91 ? -11.276 2.012 4.521 1.00 87.81 91 GLU A O 1
ATOM 704 N N . VAL A 1 92 ? -12.692 2.336 2.809 1.00 89.12 92 VAL A N 1
ATOM 705 C CA . VAL A 1 92 ? -11.651 2.628 1.806 1.00 89.12 92 VAL A CA 1
ATOM 706 C C . VAL A 1 92 ? -11.171 4.081 1.818 1.00 89.12 92 VAL A C 1
ATOM 708 O O . VAL A 1 92 ? -10.044 4.354 1.425 1.00 89.12 92 VAL A O 1
ATOM 711 N N . ASN A 1 93 ? -12.003 5.005 2.305 1.00 87.62 93 ASN A N 1
ATOM 712 C CA . ASN A 1 93 ? -11.754 6.452 2.264 1.00 87.62 93 ASN A CA 1
ATOM 713 C C . ASN A 1 93 ? -11.315 7.028 3.619 1.00 87.62 93 ASN A C 1
ATOM 715 O O . ASN A 1 93 ? -11.481 8.216 3.872 1.00 87.62 93 ASN A O 1
ATOM 719 N N . VAL A 1 94 ? -10.797 6.190 4.520 1.00 86.06 94 VAL A N 1
ATOM 720 C CA . VAL A 1 94 ? -10.229 6.674 5.784 1.00 86.06 94 VAL A CA 1
ATOM 721 C C . VAL A 1 94 ? -8.908 7.377 5.490 1.00 86.06 94 VAL A C 1
ATOM 723 O O . VAL A 1 94 ? -8.125 6.899 4.676 1.00 86.06 94 VAL A O 1
ATOM 726 N N . GLU A 1 95 ? -8.654 8.490 6.167 1.00 87.81 95 GLU A N 1
ATOM 727 C CA . GLU A 1 95 ? -7.417 9.265 6.064 1.00 87.81 95 GLU A CA 1
ATOM 728 C C . GLU A 1 95 ? -6.463 8.904 7.219 1.00 87.81 95 GLU A C 1
ATOM 730 O O . GLU A 1 95 ? -6.851 8.799 8.391 1.00 87.81 95 GLU A O 1
ATOM 735 N N . SER A 1 96 ? -5.181 8.740 6.897 1.00 86.56 96 SER A N 1
ATOM 736 C CA . SER A 1 96 ? -4.094 8.671 7.882 1.00 86.56 96 SER A CA 1
ATOM 737 C C . SER A 1 96 ? -3.873 10.026 8.563 1.00 86.56 96 SER A C 1
ATOM 739 O O . SER A 1 96 ? -4.492 11.020 8.192 1.00 86.56 96 SER A O 1
ATOM 741 N N . GLU A 1 97 ? -2.978 10.113 9.550 1.00 82.62 97 GLU A N 1
ATOM 742 C CA . GLU A 1 97 ? -2.628 11.410 10.163 1.00 82.62 97 GLU A CA 1
ATOM 743 C C . GLU A 1 97 ? -2.039 12.416 9.169 1.00 82.62 97 GLU A C 1
ATOM 745 O O . GLU A 1 97 ? -2.059 13.612 9.433 1.00 82.62 97 GLU A O 1
ATOM 750 N N . TYR A 1 98 ? -1.563 11.931 8.023 1.00 81.69 98 TYR A N 1
ATOM 751 C CA . TYR A 1 98 ? -0.984 12.724 6.941 1.00 81.69 98 TYR A CA 1
ATOM 752 C C . TYR A 1 98 ? -1.990 13.045 5.823 1.00 81.69 98 TYR A C 1
ATOM 754 O O . TYR A 1 98 ? -1.594 13.478 4.744 1.00 81.69 98 TYR A O 1
ATOM 762 N N . GLY A 1 99 ? -3.278 12.743 6.016 1.00 83.75 99 GLY A N 1
ATOM 763 C CA . GLY A 1 99 ? -4.307 12.913 4.984 1.00 83.75 99 GLY A CA 1
ATOM 764 C C . GLY A 1 99 ? -4.273 11.858 3.870 1.00 83.75 99 GLY A C 1
ATOM 765 O O . GLY A 1 99 ? -5.144 11.861 3.010 1.00 83.75 99 GLY A O 1
ATOM 766 N N . ASN A 1 100 ? -3.310 10.927 3.886 1.00 86.75 100 ASN A N 1
ATOM 767 C CA . ASN A 1 100 ? -3.230 9.870 2.873 1.00 86.75 100 ASN A CA 1
ATOM 768 C C . ASN A 1 100 ? -4.349 8.845 3.060 1.00 86.75 100 ASN A C 1
ATOM 770 O O . ASN A 1 100 ? -4.552 8.357 4.176 1.00 86.75 100 ASN A O 1
ATOM 774 N N . THR A 1 101 ? -4.995 8.476 1.962 1.00 90.50 101 THR A N 1
ATOM 775 C CA . THR A 1 101 ? -5.949 7.366 1.834 1.00 90.50 101 THR A CA 1
ATOM 776 C C . THR A 1 101 ? -5.248 6.088 1.357 1.00 90.50 101 THR A C 1
ATOM 778 O O . THR A 1 101 ? -4.063 6.097 1.016 1.00 90.50 101 THR A O 1
ATOM 781 N N . VAL A 1 102 ? -5.975 4.966 1.286 1.00 89.12 102 VAL A N 1
ATOM 782 C CA . VAL A 1 102 ? -5.438 3.724 0.695 1.00 89.12 102 VAL A CA 1
ATOM 783 C C . VAL A 1 102 ? -5.002 3.919 -0.766 1.00 89.12 102 VAL A C 1
ATOM 785 O O . VAL A 1 102 ? -4.004 3.339 -1.190 1.00 89.12 102 VAL A O 1
ATOM 788 N N . MET A 1 103 ? -5.707 4.770 -1.521 1.00 89.75 103 MET A N 1
ATOM 789 C CA . MET A 1 103 ? -5.387 5.056 -2.922 1.00 89.75 103 MET A CA 1
ATOM 790 C C . MET A 1 103 ? -4.081 5.832 -3.058 1.00 89.75 103 MET A C 1
ATOM 792 O O . MET A 1 103 ? -3.296 5.536 -3.954 1.00 89.75 103 MET A O 1
ATOM 796 N N . ASP A 1 104 ? -3.816 6.777 -2.155 1.00 90.06 104 ASP A N 1
ATOM 797 C CA . ASP A 1 104 ? -2.572 7.558 -2.172 1.00 90.06 104 ASP A CA 1
ATOM 798 C C . ASP A 1 104 ? -1.356 6.675 -1.903 1.00 90.06 104 ASP A C 1
ATOM 800 O O . ASP A 1 104 ? -0.336 6.795 -2.583 1.00 90.06 104 ASP A O 1
ATOM 804 N N . VAL A 1 105 ? -1.486 5.738 -0.958 1.00 88.56 105 VAL A N 1
ATOM 805 C CA . VAL A 1 105 ? -0.439 4.751 -0.670 1.00 88.56 105 VAL A CA 1
ATOM 806 C C . VAL A 1 105 ? -0.152 3.907 -1.913 1.00 88.56 105 VAL A C 1
ATOM 808 O O . VAL A 1 105 ? 1.003 3.794 -2.312 1.00 88.56 105 VAL A O 1
ATOM 811 N N . LEU A 1 106 ? -1.185 3.377 -2.575 1.00 89.56 106 LEU A N 1
ATOM 812 C CA . LEU A 1 106 ? -1.002 2.567 -3.784 1.00 89.56 106 LEU A CA 1
ATOM 813 C C . LEU A 1 106 ? -0.422 3.363 -4.950 1.00 89.56 106 LEU A C 1
ATOM 815 O O . LEU A 1 106 ? 0.480 2.877 -5.621 1.00 89.56 106 LEU A O 1
ATOM 819 N N . ASN A 1 107 ? -0.905 4.580 -5.194 1.00 90.56 107 ASN A N 1
ATOM 820 C CA . ASN A 1 107 ? -0.394 5.417 -6.277 1.00 90.56 107 ASN A CA 1
ATOM 821 C C . ASN A 1 107 ? 1.082 5.769 -6.061 1.00 90.56 107 ASN A C 1
ATOM 823 O O . ASN A 1 107 ? 1.853 5.754 -7.017 1.00 90.56 107 ASN A O 1
ATOM 827 N N . LYS A 1 108 ? 1.494 6.033 -4.816 1.00 89.88 108 LYS A N 1
ATOM 828 C CA . LYS A 1 108 ? 2.901 6.275 -4.480 1.00 89.88 108 LYS A CA 1
ATOM 829 C C . LYS A 1 108 ? 3.777 5.066 -4.808 1.00 89.88 108 LYS A C 1
ATOM 831 O O . LYS A 1 108 ? 4.840 5.239 -5.402 1.00 89.88 108 LYS A O 1
ATOM 836 N N . GLU A 1 109 ? 3.326 3.867 -4.447 1.00 90.00 109 GLU A N 1
ATOM 837 C CA . GLU A 1 109 ? 4.023 2.622 -4.785 1.00 90.00 109 GLU A CA 1
ATOM 838 C C . GLU A 1 109 ? 4.079 2.415 -6.305 1.00 90.00 109 GLU A C 1
ATOM 840 O O . GLU A 1 109 ? 5.153 2.179 -6.847 1.00 90.00 109 GLU A O 1
ATOM 845 N N . ILE A 1 110 ? 2.963 2.596 -7.019 1.00 91.00 110 ILE A N 1
ATOM 846 C CA . ILE A 1 110 ? 2.919 2.473 -8.486 1.00 91.00 110 ILE A CA 1
ATOM 847 C C . ILE A 1 110 ? 3.945 3.404 -9.137 1.00 91.00 110 ILE A C 1
ATOM 849 O O . ILE A 1 110 ? 4.782 2.932 -9.897 1.00 91.00 110 ILE A O 1
ATOM 853 N N . ILE A 1 111 ? 3.944 4.693 -8.786 1.00 91.38 111 ILE A N 1
ATOM 854 C CA . ILE A 1 111 ? 4.877 5.681 -9.352 1.00 91.38 111 ILE A CA 1
ATOM 855 C C . ILE A 1 111 ? 6.333 5.289 -9.072 1.00 91.38 111 ILE A C 1
ATOM 857 O O . ILE A 1 111 ? 7.186 5.389 -9.953 1.00 91.38 111 ILE A O 1
ATOM 861 N N . HIS A 1 112 ? 6.635 4.840 -7.850 1.00 89.88 112 HIS A N 1
ATOM 862 C CA . HIS A 1 112 ? 7.989 4.441 -7.472 1.00 89.88 112 HIS A CA 1
ATOM 863 C C . HIS A 1 112 ? 8.496 3.257 -8.306 1.00 89.88 112 HIS A C 1
ATOM 865 O O . HIS A 1 112 ? 9.614 3.300 -8.827 1.00 89.88 112 HIS A O 1
ATOM 871 N N . TYR A 1 113 ? 7.672 2.220 -8.460 1.00 89.69 113 TYR A N 1
ATOM 872 C CA . TYR A 1 113 ? 8.047 1.010 -9.188 1.00 89.69 113 TYR A CA 1
ATOM 873 C C . TYR A 1 113 ? 7.998 1.194 -10.705 1.00 89.69 113 TYR A C 1
ATOM 875 O O . TYR A 1 113 ? 8.851 0.644 -11.395 1.00 89.69 113 TYR A O 1
ATOM 883 N N . GLU A 1 114 ? 7.087 2.011 -11.236 1.00 90.69 114 GLU A N 1
ATOM 884 C CA . GLU A 1 114 ? 7.089 2.400 -12.652 1.00 90.69 114 GLU A CA 1
ATOM 885 C C . GLU A 1 114 ? 8.370 3.158 -13.011 1.00 90.69 114 GLU A C 1
ATOM 887 O O . GLU A 1 114 ? 9.031 2.805 -13.986 1.00 90.69 114 GLU A O 1
ATOM 892 N N . ALA A 1 115 ? 8.802 4.112 -12.180 1.00 92.88 115 ALA A N 1
ATOM 893 C CA . ALA A 1 115 ? 10.065 4.818 -12.392 1.00 92.88 115 ALA A CA 1
ATOM 894 C C . ALA A 1 115 ? 11.281 3.872 -12.335 1.00 92.88 115 ALA A C 1
ATOM 896 O O . ALA A 1 115 ? 12.214 3.993 -13.134 1.00 92.88 115 ALA A O 1
ATOM 897 N N . ALA A 1 116 ? 11.281 2.905 -11.410 1.00 91.06 116 ALA A N 1
ATOM 898 C CA . ALA A 1 116 ? 12.321 1.879 -11.340 1.00 91.06 116 ALA A CA 1
ATOM 899 C C . ALA A 1 116 ? 12.312 0.966 -12.580 1.00 91.06 116 ALA A C 1
ATOM 901 O O . ALA A 1 116 ? 13.374 0.663 -13.128 1.00 91.06 116 ALA A O 1
ATOM 902 N N . ARG A 1 117 ? 11.123 0.585 -13.058 1.00 90.38 117 ARG A N 1
ATOM 903 C CA . ARG A 1 117 ? 10.918 -0.233 -14.257 1.00 90.38 117 ARG A CA 1
ATOM 904 C C . ARG A 1 117 ? 11.416 0.478 -15.510 1.00 90.38 117 ARG A C 1
ATOM 906 O O . ARG A 1 117 ? 12.157 -0.114 -16.287 1.00 90.38 117 ARG A O 1
ATOM 913 N N . GLU A 1 118 ? 11.066 1.747 -15.701 1.00 90.75 118 GLU A N 1
ATOM 914 C CA . GLU A 1 118 ? 11.539 2.556 -16.832 1.00 90.75 118 GLU A CA 1
ATOM 915 C C . GLU A 1 118 ? 13.061 2.708 -16.832 1.00 90.75 118 GLU A C 1
ATOM 917 O O . GLU A 1 118 ? 13.707 2.577 -17.875 1.00 90.75 118 GLU A O 1
ATOM 922 N N . LYS A 1 119 ? 13.653 2.931 -15.654 1.00 91.19 119 LYS A N 1
ATOM 923 C CA . LYS A 1 119 ? 15.107 3.007 -15.500 1.00 91.19 119 LYS A CA 1
ATOM 924 C C . LYS A 1 119 ? 15.789 1.695 -15.891 1.00 91.19 119 LYS A C 1
ATOM 926 O O . LYS A 1 119 ? 16.799 1.738 -16.589 1.00 91.19 119 LYS A O 1
ATOM 931 N N . GLU A 1 120 ? 15.250 0.554 -15.468 1.00 88.25 120 GLU A N 1
ATOM 932 C CA . GLU A 1 120 ? 15.784 -0.765 -15.825 1.00 88.25 120 GLU A CA 1
ATOM 933 C C . GLU A 1 120 ? 15.616 -1.053 -17.325 1.00 88.25 120 GLU A C 1
ATOM 935 O O . GLU A 1 120 ? 16.544 -1.553 -17.952 1.00 88.25 120 GLU A O 1
ATOM 940 N N . ILE A 1 121 ? 14.484 -0.681 -17.938 1.00 88.31 121 ILE A N 1
ATOM 941 C CA . ILE A 1 121 ? 14.289 -0.787 -19.397 1.00 88.31 121 ILE A CA 1
ATOM 942 C C . ILE A 1 121 ? 15.370 0.006 -20.134 1.00 88.31 121 ILE A C 1
ATOM 944 O O . ILE A 1 121 ? 15.969 -0.503 -21.083 1.00 88.31 121 ILE A O 1
ATOM 948 N N . LYS A 1 122 ? 15.642 1.235 -19.684 1.00 88.38 122 LYS A N 1
ATOM 949 C CA . LYS A 1 122 ? 16.684 2.078 -20.268 1.00 88.38 122 LYS A CA 1
ATOM 950 C C . LYS A 1 122 ? 18.075 1.469 -20.092 1.00 88.38 122 LYS A C 1
ATOM 952 O O . LYS A 1 122 ? 18.800 1.360 -21.069 1.00 88.38 122 LYS A O 1
ATOM 957 N N . ASP A 1 123 ? 18.428 1.009 -18.894 1.00 85.25 123 ASP A N 1
ATOM 958 C CA . ASP A 1 123 ? 19.724 0.363 -18.634 1.00 85.25 123 ASP A CA 1
ATOM 959 C C . ASP A 1 123 ? 19.907 -0.916 -19.472 1.00 85.25 123 ASP A C 1
ATOM 961 O O . ASP A 1 123 ? 20.983 -1.159 -20.020 1.00 85.25 123 ASP A O 1
ATOM 965 N N . GLN A 1 124 ? 18.852 -1.715 -19.655 1.00 83.44 124 GLN A N 1
ATOM 966 C CA . GLN A 1 124 ? 18.894 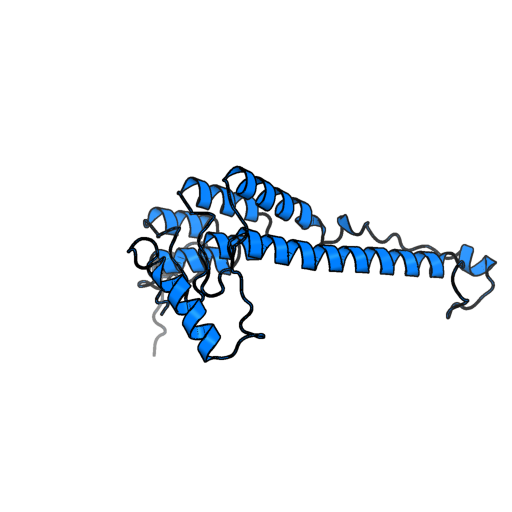-2.874 -20.547 1.00 83.44 124 GLN A CA 1
ATOM 967 C C . GLN A 1 124 ? 19.049 -2.478 -22.020 1.00 83.44 124 GLN A C 1
ATOM 969 O O . GLN A 1 124 ? 19.775 -3.158 -22.748 1.00 83.44 124 GLN A O 1
ATOM 974 N N . ALA A 1 125 ? 18.403 -1.396 -22.463 1.00 82.75 125 ALA A N 1
ATOM 975 C CA . ALA A 1 125 ? 18.552 -0.866 -23.816 1.00 82.75 125 ALA A CA 1
ATOM 976 C C . ALA A 1 125 ? 19.971 -0.329 -24.063 1.00 82.75 125 ALA A C 1
ATOM 978 O O . ALA A 1 125 ? 20.602 -0.737 -25.038 1.00 82.75 125 ALA A O 1
ATOM 979 N N . ASP A 1 126 ? 20.506 0.478 -23.144 1.00 79.38 126 ASP A N 1
ATOM 980 C CA . ASP A 1 126 ? 21.862 1.035 -23.210 1.00 79.38 126 ASP A CA 1
ATOM 981 C C . ASP A 1 126 ? 22.907 -0.099 -23.258 1.00 79.38 126 ASP A C 1
ATOM 983 O O . ASP A 1 126 ? 23.822 -0.096 -24.084 1.00 79.38 126 ASP A O 1
ATOM 987 N N . ARG A 1 127 ? 22.740 -1.147 -22.436 1.00 75.56 127 ARG A N 1
ATOM 988 C CA . ARG A 1 127 ? 23.607 -2.341 -22.471 1.00 75.56 127 ARG A CA 1
ATOM 989 C C . ARG A 1 127 ? 23.517 -3.099 -23.791 1.00 75.56 127 ARG A C 1
ATOM 991 O O . ARG A 1 127 ? 24.548 -3.561 -24.274 1.00 75.56 127 ARG A O 1
ATOM 998 N N . ARG A 1 128 ? 22.320 -3.245 -24.372 1.00 74.00 128 ARG A N 1
ATOM 999 C CA . ARG A 1 128 ? 22.148 -3.881 -25.691 1.00 74.00 128 ARG A CA 1
ATOM 1000 C C . ARG A 1 128 ? 22.827 -3.068 -26.787 1.00 74.00 128 ARG A C 1
ATOM 1002 O O . ARG A 1 128 ? 23.534 -3.653 -27.596 1.00 74.00 128 ARG A O 1
ATOM 1009 N N . GLU A 1 129 ? 22.688 -1.746 -26.780 1.00 71.12 129 GLU A N 1
ATOM 1010 C CA . GLU A 1 129 ? 23.341 -0.865 -27.755 1.00 71.12 129 GLU A CA 1
ATOM 1011 C C . GLU A 1 129 ? 24.875 -0.959 -27.681 1.00 71.12 129 GLU A C 1
ATOM 1013 O O . GLU A 1 129 ? 25.548 -1.039 -28.715 1.00 71.12 129 GLU A O 1
ATOM 1018 N N . ILE A 1 130 ? 25.424 -1.017 -26.460 1.00 66.62 130 ILE A N 1
ATOM 1019 C CA . ILE A 1 130 ? 26.856 -1.238 -26.216 1.00 66.62 130 ILE A CA 1
ATOM 1020 C C . ILE A 1 130 ? 27.288 -2.622 -26.726 1.00 66.62 130 ILE A C 1
ATOM 1022 O O . ILE A 1 130 ? 28.292 -2.722 -27.427 1.00 66.62 130 ILE A O 1
ATOM 1026 N N . MET A 1 131 ? 26.538 -3.687 -26.416 1.00 62.72 131 MET A N 1
ATOM 1027 C CA . MET A 1 131 ? 26.870 -5.057 -26.843 1.00 62.72 131 MET A CA 1
ATOM 1028 C C . MET A 1 131 ? 26.766 -5.260 -28.360 1.00 62.72 131 MET A C 1
ATOM 1030 O O . MET A 1 131 ? 27.559 -5.993 -28.942 1.00 62.72 131 MET A O 1
ATOM 1034 N N . GLU A 1 132 ? 25.813 -4.602 -29.018 1.00 64.69 132 GLU A N 1
ATOM 1035 C CA . GLU A 1 132 ? 25.624 -4.666 -30.471 1.00 64.69 132 GLU A CA 1
ATOM 1036 C C . GLU A 1 132 ? 26.607 -3.769 -31.248 1.00 64.69 132 GLU A C 1
ATOM 1038 O O . GLU A 1 132 ? 26.566 -3.733 -32.482 1.00 64.69 132 GLU A O 1
ATOM 1043 N N . GLY A 1 133 ? 27.492 -3.045 -30.550 1.00 62.19 133 GLY A N 1
ATOM 1044 C CA . GLY A 1 133 ? 28.503 -2.175 -31.154 1.00 62.19 133 GLY A CA 1
ATOM 1045 C C . GLY A 1 133 ? 27.922 -0.932 -31.835 1.00 62.19 133 GLY A C 1
ATOM 1046 O O . GLY A 1 133 ? 28.550 -0.384 -32.741 1.00 62.19 133 GLY A O 1
ATOM 1047 N N . ARG A 1 134 ? 26.709 -0.511 -31.446 1.00 60.44 134 ARG A N 1
ATOM 1048 C CA . ARG A 1 134 ? 26.029 0.683 -31.979 1.00 60.44 134 ARG A CA 1
ATOM 1049 C C . ARG A 1 134 ? 26.301 1.954 -31.160 1.00 60.44 134 ARG A C 1
ATOM 1051 O O . ARG A 1 134 ? 26.118 3.043 -31.694 1.00 60.44 134 ARG A O 1
ATOM 1058 N N . GLY A 1 135 ? 26.781 1.811 -29.922 1.00 55.31 135 GLY A N 1
ATOM 1059 C CA . GLY A 1 135 ? 27.142 2.920 -29.030 1.00 55.31 135 GLY A CA 1
ATOM 1060 C C . GLY A 1 135 ? 28.577 3.450 -29.223 1.00 55.31 135 GLY A C 1
ATOM 1061 O O . GLY A 1 135 ? 29.369 2.857 -29.961 1.00 55.31 135 GLY A O 1
ATOM 1062 N N . PRO A 1 136 ? 28.957 4.563 -28.559 1.00 49.53 136 PRO A N 1
ATOM 1063 C CA . PRO A 1 136 ? 30.320 5.090 -28.609 1.00 49.53 136 PRO A CA 1
ATOM 1064 C C . PRO A 1 136 ? 31.292 4.023 -28.097 1.00 49.53 136 PRO A C 1
ATOM 1066 O O . PRO A 1 136 ? 31.152 3.573 -26.964 1.00 49.53 136 PRO A O 1
ATOM 1069 N N . VAL A 1 137 ? 32.238 3.601 -28.945 1.00 51.84 137 VAL A N 1
ATOM 1070 C CA . VAL A 1 137 ? 33.257 2.566 -28.676 1.00 51.84 137 VAL A CA 1
ATOM 1071 C C . VAL A 1 137 ? 33.739 2.586 -27.217 1.00 51.84 137 VAL A C 1
ATOM 1073 O O . VAL A 1 137 ? 34.572 3.403 -26.831 1.00 51.84 137 VAL A O 1
ATOM 1076 N N . GLY A 1 138 ? 33.190 1.691 -26.393 1.00 48.97 138 GLY A N 1
ATOM 1077 C CA . GLY A 1 138 ? 33.423 1.633 -24.952 1.00 48.97 138 GLY A CA 1
ATOM 1078 C C . GLY A 1 138 ? 33.992 0.281 -24.532 1.00 48.97 138 GLY A C 1
ATOM 1079 O O . GLY A 1 138 ? 33.320 -0.735 -24.660 1.00 48.97 138 GLY A O 1
ATOM 1080 N N . TRP A 1 139 ? 35.239 0.298 -24.044 1.00 44.31 139 TRP A N 1
ATOM 1081 C CA . TRP A 1 139 ? 35.966 -0.737 -23.278 1.00 44.31 139 TRP A CA 1
ATOM 1082 C C . TRP A 1 139 ? 35.872 -2.213 -23.725 1.00 44.31 139 TRP A C 1
ATOM 1084 O O . TRP A 1 139 ? 36.056 -3.117 -22.911 1.00 44.31 139 TRP A O 1
ATOM 1094 N N . GLY A 1 140 ? 35.656 -2.485 -25.012 1.00 50.81 140 GLY A N 1
ATOM 1095 C CA . GLY A 1 140 ? 35.796 -3.822 -25.596 1.00 50.81 140 GLY A CA 1
ATOM 1096 C C . GLY A 1 140 ? 37.099 -3.960 -26.384 1.00 50.81 140 GLY A C 1
ATOM 1097 O O . GLY A 1 140 ? 37.365 -3.155 -27.273 1.00 50.81 140 GLY A O 1
ATOM 1098 N N . TYR A 1 141 ? 37.900 -4.988 -26.091 1.00 46.06 141 TYR A N 1
ATOM 1099 C CA . TYR A 1 141 ? 39.031 -5.378 -26.939 1.00 46.06 141 TYR A CA 1
ATOM 1100 C C . TYR A 1 141 ? 38.509 -5.923 -28.281 1.00 46.06 141 TYR A C 1
ATOM 1102 O O . TYR A 1 141 ? 37.724 -6.869 -28.283 1.00 46.06 141 TYR A O 1
ATOM 1110 N N . GLY A 1 142 ? 38.959 -5.366 -29.410 1.00 59.91 142 GLY A N 1
ATOM 1111 C CA . GLY A 1 142 ? 38.685 -5.902 -30.754 1.00 59.91 142 GLY A CA 1
ATOM 1112 C C . GLY A 1 142 ? 37.971 -4.938 -31.704 1.00 59.91 142 GLY A C 1
ATOM 1113 O O . GLY A 1 142 ? 37.666 -3.798 -31.357 1.00 59.91 142 GLY A O 1
ATOM 1114 N N . THR A 1 143 ? 37.741 -5.393 -32.937 1.00 65.19 143 THR A N 1
ATOM 1115 C CA . THR A 1 143 ? 37.047 -4.623 -33.981 1.00 65.19 143 THR A CA 1
ATOM 1116 C C . THR A 1 143 ? 35.523 -4.684 -33.809 1.00 65.19 143 THR A C 1
ATOM 1118 O O . THR A 1 143 ? 34.996 -5.548 -33.108 1.00 65.19 143 THR A O 1
ATOM 1121 N N . ALA A 1 144 ? 34.781 -3.808 -34.497 1.00 60.81 144 ALA A N 1
ATOM 1122 C CA . ALA A 1 144 ? 33.313 -3.850 -34.509 1.00 60.81 144 ALA A CA 1
ATOM 1123 C C . ALA A 1 144 ? 32.745 -5.201 -35.006 1.00 60.81 144 ALA A C 1
ATOM 1125 O O . ALA A 1 144 ? 31.625 -5.568 -34.659 1.00 60.81 144 ALA A O 1
ATOM 1126 N N . GLU A 1 145 ? 33.498 -5.960 -35.809 1.00 65.12 145 GLU A N 1
ATOM 1127 C CA . GLU A 1 145 ? 33.115 -7.311 -36.241 1.00 65.12 145 GLU A CA 1
ATOM 1128 C C . GLU A 1 145 ? 33.313 -8.371 -35.153 1.00 65.12 145 GLU A C 1
ATOM 1130 O O . GLU A 1 145 ? 32.537 -9.324 -35.086 1.00 65.12 145 GLU A O 1
ATOM 1135 N N . ASP A 1 146 ? 34.318 -8.209 -34.292 1.00 63.97 146 ASP A N 1
ATOM 1136 C CA . ASP A 1 146 ? 34.576 -9.121 -33.173 1.00 63.97 146 ASP A CA 1
ATOM 1137 C C . ASP A 1 146 ? 33.528 -8.947 -32.073 1.00 63.97 146 ASP A C 1
ATOM 1139 O O . ASP A 1 146 ? 33.034 -9.929 -31.520 1.00 63.97 146 ASP A O 1
ATOM 1143 N N . GLN A 1 147 ? 33.106 -7.703 -31.829 1.00 62.25 147 GLN A N 1
ATOM 1144 C CA . GLN A 1 147 ? 32.026 -7.388 -30.891 1.00 62.25 147 GLN A CA 1
ATOM 1145 C C . GLN A 1 147 ? 30.698 -8.026 -31.324 1.00 62.25 147 GLN A C 1
ATOM 1147 O O . GLN A 1 147 ? 30.015 -8.637 -30.504 1.00 62.25 147 GLN A O 1
ATOM 1152 N N . LYS A 1 148 ? 30.391 -8.025 -32.630 1.00 60.12 148 LYS A N 1
ATOM 1153 C CA . LYS A 1 148 ? 29.201 -8.692 -33.197 1.00 60.12 148 LYS A CA 1
ATOM 1154 C C . LYS A 1 148 ? 29.168 -10.214 -32.997 1.00 60.12 148 LYS A C 1
ATOM 1156 O O . LYS A 1 148 ? 28.103 -10.807 -33.132 1.00 60.12 148 LYS A O 1
ATOM 1161 N N . LYS A 1 149 ? 30.306 -10.858 -32.709 1.00 64.38 149 LYS A N 1
ATOM 1162 C CA . LYS A 1 149 ? 30.408 -12.312 -32.469 1.00 64.38 149 LYS A CA 1
ATOM 1163 C C . LYS A 1 149 ? 30.289 -12.682 -30.986 1.00 64.38 149 LYS A C 1
ATOM 1165 O O . LYS A 1 149 ? 30.309 -13.868 -30.660 1.00 64.38 149 LYS A O 1
ATOM 1170 N N . THR A 1 150 ? 30.195 -11.703 -30.084 1.00 58.88 150 THR A N 1
ATOM 1171 C CA . THR A 1 150 ? 30.086 -11.966 -28.644 1.00 58.88 150 THR A CA 1
ATOM 1172 C C . THR A 1 150 ? 28.680 -12.434 -28.263 1.00 58.88 150 THR A C 1
ATOM 1174 O O . THR A 1 150 ? 27.676 -11.999 -28.825 1.00 58.88 150 THR A O 1
ATOM 1177 N N . VAL A 1 151 ? 28.603 -13.379 -27.320 1.00 57.56 151 VAL A N 1
ATOM 1178 C CA . VAL A 1 151 ? 27.332 -13.949 -26.858 1.00 57.56 151 VAL A CA 1
ATOM 1179 C C . VAL A 1 151 ? 26.578 -12.900 -26.044 1.00 57.56 151 VAL A C 1
ATOM 1181 O O . VAL A 1 151 ? 27.018 -12.507 -24.963 1.00 57.56 151 VAL A O 1
ATOM 1184 N N . ILE A 1 152 ? 25.418 -12.485 -26.546 1.00 58.06 152 ILE A N 1
ATOM 1185 C CA . ILE A 1 152 ? 24.486 -11.624 -25.820 1.00 58.06 152 ILE A CA 1
ATOM 1186 C C . ILE A 1 152 ? 23.870 -12.466 -24.700 1.00 58.06 152 ILE A C 1
ATOM 1188 O O . ILE A 1 152 ? 23.116 -13.407 -24.959 1.00 58.06 152 ILE A O 1
ATOM 1192 N N . TRP A 1 153 ? 24.201 -12.157 -23.445 1.00 58.12 153 TRP A N 1
ATOM 1193 C CA . TRP A 1 153 ? 23.538 -12.785 -22.305 1.00 58.12 153 TRP A CA 1
ATOM 1194 C C . TRP A 1 153 ? 22.047 -12.448 -22.350 1.00 58.12 153 TRP A C 1
ATOM 1196 O O . TRP A 1 153 ? 21.662 -11.279 -22.290 1.00 58.12 153 TRP A O 1
ATOM 1206 N N . ASN A 1 154 ? 21.207 -13.477 -22.460 1.00 60.03 154 ASN A N 1
ATOM 1207 C CA . ASN A 1 154 ? 19.760 -13.322 -22.505 1.00 60.03 154 ASN A CA 1
ATOM 1208 C C . ASN A 1 154 ? 19.252 -12.947 -21.102 1.00 60.03 154 ASN A C 1
ATOM 1210 O O . ASN A 1 154 ? 18.948 -13.819 -20.288 1.00 60.03 154 ASN A O 1
ATOM 1214 N N . ARG A 1 155 ? 19.249 -11.649 -20.776 1.00 68.38 155 ARG A N 1
ATOM 1215 C CA . ARG A 1 155 ? 18.627 -11.146 -19.545 1.00 68.38 155 ARG A CA 1
ATOM 1216 C C . ARG A 1 155 ? 17.107 -11.305 -19.694 1.00 68.38 155 ARG A C 1
ATOM 1218 O O . ARG A 1 155 ? 16.591 -10.923 -20.748 1.00 68.38 155 ARG A O 1
ATOM 1225 N N . PRO A 1 156 ? 16.408 -11.872 -18.692 1.00 76.62 156 PRO A N 1
ATOM 1226 C CA . PRO A 1 156 ? 14.952 -11.970 -18.720 1.00 76.62 156 PRO A CA 1
ATOM 1227 C C . PRO A 1 156 ? 14.325 -10.589 -18.917 1.00 76.62 156 PRO A C 1
ATOM 1229 O O . PRO A 1 156 ? 14.943 -9.566 -18.591 1.00 76.62 156 PRO A O 1
ATOM 1232 N N . ALA A 1 157 ? 13.114 -10.560 -19.474 1.00 81.19 157 ALA A N 1
ATOM 1233 C CA . ALA A 1 157 ? 12.411 -9.299 -19.679 1.00 81.19 157 ALA A CA 1
ATOM 1234 C C . ALA A 1 157 ? 12.255 -8.575 -18.334 1.00 81.19 157 ALA A C 1
ATOM 1236 O O . ALA A 1 157 ? 12.129 -9.218 -17.294 1.00 81.19 157 ALA A O 1
ATOM 1237 N N . VAL A 1 158 ? 12.251 -7.238 -18.338 1.00 80.50 158 VAL A N 1
ATOM 1238 C CA . VAL A 1 158 ? 12.115 -6.448 -17.097 1.00 80.50 158 VAL A CA 1
ATOM 1239 C C . VAL A 1 158 ? 10.906 -6.908 -16.278 1.00 80.50 158 VAL A C 1
ATOM 1241 O O . VAL A 1 158 ? 11.007 -7.065 -15.068 1.00 80.50 158 VAL A O 1
ATOM 1244 N N . ASP A 1 159 ? 9.804 -7.230 -16.953 1.00 80.06 159 ASP A N 1
ATOM 1245 C CA . ASP A 1 159 ? 8.559 -7.697 -16.333 1.00 80.06 159 ASP A CA 1
ATOM 1246 C C . ASP A 1 159 ? 8.653 -9.097 -15.697 1.00 80.06 159 ASP A C 1
ATOM 1248 O O . ASP A 1 159 ? 7.803 -9.466 -14.890 1.00 80.06 159 ASP A O 1
ATOM 1252 N N . GLU A 1 160 ? 9.677 -9.879 -16.036 1.00 83.19 160 GLU A N 1
ATOM 1253 C CA . GLU A 1 160 ? 9.931 -11.217 -15.487 1.00 83.19 160 GLU A CA 1
ATOM 1254 C C . GLU A 1 160 ? 10.870 -11.188 -14.274 1.00 83.19 160 GLU A C 1
ATOM 1256 O O . GLU A 1 160 ? 11.020 -12.202 -13.589 1.00 83.19 160 GLU A O 1
ATOM 1261 N N . LEU A 1 161 ? 11.505 -10.046 -13.991 1.00 83.62 161 LEU A N 1
ATOM 1262 C CA . LEU A 1 161 ? 12.372 -9.896 -12.826 1.00 83.62 161 LEU A CA 1
ATOM 1263 C C . LEU A 1 161 ? 11.556 -10.019 -11.537 1.00 83.62 161 LEU A C 1
ATOM 1265 O O . LEU A 1 161 ? 10.414 -9.564 -11.457 1.00 83.62 161 LEU A O 1
ATOM 1269 N N . ASP A 1 162 ? 12.170 -10.585 -10.497 1.00 79.44 162 ASP A N 1
ATOM 1270 C CA . ASP A 1 162 ? 11.512 -10.813 -9.207 1.00 79.44 162 ASP A CA 1
ATOM 1271 C C . ASP A 1 162 ? 10.918 -9.538 -8.589 1.00 79.44 162 ASP A C 1
ATOM 1273 O O . ASP A 1 162 ? 9.872 -9.611 -7.940 1.00 79.44 162 ASP A O 1
ATOM 1277 N N . ASP A 1 163 ? 11.540 -8.390 -8.859 1.00 76.19 163 ASP A N 1
ATOM 1278 C CA . ASP A 1 163 ? 11.130 -7.072 -8.371 1.00 76.19 163 ASP A CA 1
ATOM 1279 C C . ASP A 1 163 ? 9.863 -6.542 -9.070 1.00 76.19 163 ASP A C 1
ATOM 1281 O O . ASP A 1 163 ? 9.061 -5.837 -8.456 1.00 76.19 163 ASP A O 1
ATOM 1285 N N . PHE A 1 164 ? 9.643 -6.903 -10.342 1.00 85.06 164 PHE A N 1
ATOM 1286 C CA . PHE A 1 164 ? 8.557 -6.361 -11.173 1.00 85.06 164 PHE A CA 1
ATOM 1287 C C . PHE A 1 164 ? 7.453 -7.374 -11.492 1.00 85.06 164 PHE A C 1
ATOM 1289 O O . PHE A 1 164 ? 6.317 -6.969 -11.744 1.00 85.06 164 PHE A O 1
ATOM 1296 N N . LYS A 1 165 ? 7.717 -8.684 -11.392 1.00 87.00 165 LYS A N 1
ATOM 1297 C CA . LYS A 1 165 ? 6.745 -9.757 -11.693 1.00 87.00 165 LYS A CA 1
ATOM 1298 C C . LYS A 1 165 ? 5.434 -9.643 -10.911 1.00 87.00 165 LYS A C 1
ATOM 1300 O O . LYS A 1 165 ? 4.400 -10.159 -11.329 1.00 87.00 165 LYS A O 1
ATOM 1305 N N . MET A 1 166 ? 5.487 -8.991 -9.749 1.00 85.94 166 MET A N 1
ATOM 1306 C CA . MET A 1 166 ? 4.361 -8.804 -8.841 1.00 85.94 166 MET A CA 1
ATOM 1307 C C . MET A 1 166 ? 3.572 -7.518 -9.117 1.00 85.94 166 MET A C 1
ATOM 1309 O O . MET A 1 166 ? 2.444 -7.399 -8.646 1.00 85.94 166 MET A O 1
ATOM 1313 N N . MET A 1 167 ? 4.085 -6.575 -9.915 1.00 87.62 167 MET A N 1
ATOM 1314 C CA . MET A 1 167 ? 3.377 -5.328 -10.243 1.00 87.62 167 MET A CA 1
ATOM 1315 C C . MET A 1 167 ? 1.945 -5.520 -10.775 1.00 87.62 167 MET A C 1
ATOM 1317 O O . MET A 1 167 ? 1.070 -4.740 -10.393 1.00 87.62 167 MET A O 1
ATOM 1321 N N . PRO A 1 168 ? 1.619 -6.557 -11.576 1.00 89.00 168 PRO A N 1
ATOM 1322 C CA . PRO A 1 168 ? 0.243 -6.794 -12.009 1.00 89.00 168 PRO A CA 1
ATOM 1323 C C . PRO A 1 168 ? -0.768 -6.901 -10.859 1.00 89.00 168 PRO A C 1
ATOM 1325 O O . PRO A 1 168 ? -1.929 -6.525 -11.028 1.00 89.00 168 PRO A O 1
ATOM 1328 N N . GLN A 1 169 ? -0.365 -7.397 -9.684 1.00 88.62 169 GLN A N 1
ATOM 1329 C CA . GLN A 1 169 ? -1.274 -7.505 -8.538 1.00 88.62 169 GLN A CA 1
ATOM 1330 C C . GLN A 1 169 ? -1.543 -6.156 -7.871 1.00 88.62 169 GLN A C 1
ATOM 1332 O O . GLN A 1 169 ? -2.649 -5.941 -7.381 1.00 88.62 169 GLN A O 1
ATOM 1337 N N . LEU A 1 170 ? -0.588 -5.226 -7.938 1.00 88.50 170 LEU A N 1
ATOM 1338 C CA . LEU A 1 170 ? -0.755 -3.855 -7.462 1.00 88.50 170 LEU A CA 1
ATOM 1339 C C . LEU A 1 170 ? -1.851 -3.130 -8.260 1.00 88.50 170 LEU A C 1
ATOM 1341 O O . LEU A 1 170 ? -2.769 -2.554 -7.674 1.00 88.50 170 LEU A O 1
ATOM 1345 N N . TYR A 1 171 ? -1.836 -3.251 -9.593 1.00 90.06 171 TYR A N 1
ATOM 1346 C CA . TYR A 1 171 ? -2.890 -2.692 -10.450 1.00 90.06 171 TYR A CA 1
ATOM 1347 C C . TYR A 1 171 ? -4.255 -3.353 -10.219 1.00 90.06 171 TYR A C 1
ATOM 1349 O O . TYR A 1 171 ? -5.276 -2.667 -10.215 1.00 90.06 171 TYR A O 1
ATOM 1357 N N . LYS A 1 172 ? -4.291 -4.672 -9.974 1.00 90.25 172 LYS A N 1
ATOM 1358 C CA . LYS A 1 172 ? -5.534 -5.374 -9.601 1.00 90.25 172 LYS A CA 1
ATOM 1359 C C . LYS A 1 172 ? -6.101 -4.858 -8.278 1.00 90.25 172 LYS A C 1
ATOM 1361 O O . LYS A 1 172 ? -7.304 -4.623 -8.194 1.00 90.25 172 LYS A O 1
ATOM 1366 N N . GLY A 1 173 ? -5.249 -4.651 -7.273 1.00 88.38 173 GLY A N 1
ATOM 1367 C CA . GLY A 1 173 ? -5.641 -4.077 -5.984 1.00 88.38 173 GLY A CA 1
ATOM 1368 C C . GLY A 1 173 ? -6.211 -2.667 -6.135 1.00 88.38 173 GLY A C 1
ATOM 1369 O O . GLY A 1 173 ? -7.279 -2.375 -5.597 1.00 88.38 173 GLY A O 1
ATOM 1370 N N . LYS A 1 174 ? -5.557 -1.824 -6.945 1.00 90.19 174 LYS A N 1
ATOM 1371 C CA . LYS A 1 174 ? -6.049 -0.485 -7.295 1.00 90.19 174 LYS A CA 1
ATOM 1372 C C . LYS A 1 174 ? -7.430 -0.532 -7.951 1.00 90.19 174 LYS A C 1
ATOM 1374 O O . LYS A 1 174 ? -8.354 0.094 -7.444 1.00 90.19 174 LYS A O 1
ATOM 1379 N N . ALA A 1 175 ? -7.597 -1.318 -9.015 1.00 90.62 175 ALA A N 1
ATOM 1380 C CA . ALA A 1 175 ? -8.873 -1.432 -9.726 1.00 90.62 175 ALA A CA 1
ATOM 1381 C C . ALA A 1 175 ? -10.009 -1.926 -8.812 1.00 90.62 175 ALA A C 1
ATOM 1383 O O . ALA A 1 175 ? -11.148 -1.466 -8.896 1.00 90.62 175 ALA A O 1
ATOM 1384 N N . LEU A 1 176 ? -9.697 -2.847 -7.898 1.00 90.44 176 LEU A N 1
ATOM 1385 C CA . LEU A 1 176 ? -10.649 -3.366 -6.924 1.00 90.44 176 LEU A CA 1
ATOM 1386 C C . LEU A 1 176 ? -11.098 -2.286 -5.929 1.00 90.44 176 LEU A C 1
ATOM 1388 O O . LEU A 1 176 ? -12.282 -2.211 -5.597 1.00 90.44 176 LEU A O 1
ATOM 1392 N N . LEU A 1 177 ? -10.183 -1.433 -5.471 1.00 88.94 177 LEU A N 1
ATOM 1393 C CA . LEU A 1 177 ? -10.500 -0.320 -4.573 1.00 88.94 177 LEU A CA 1
ATOM 1394 C C . LEU A 1 177 ? -11.263 0.799 -5.292 1.00 88.94 177 LEU A C 1
ATOM 1396 O O . LEU A 1 177 ? -12.237 1.315 -4.743 1.00 88.94 177 LEU A O 1
ATOM 1400 N N . GLU A 1 178 ? -10.908 1.112 -6.539 1.00 89.31 178 GLU A N 1
ATOM 1401 C CA . GLU A 1 178 ? -11.660 2.046 -7.390 1.00 89.31 178 GLU A CA 1
ATOM 1402 C C . GLU A 1 178 ? -13.105 1.576 -7.590 1.00 89.31 178 GLU A C 1
ATOM 1404 O O . GLU A 1 178 ? -14.043 2.353 -7.405 1.00 89.31 178 GLU A O 1
ATOM 1409 N N . ALA A 1 179 ? -13.312 0.280 -7.849 1.00 89.81 179 ALA A N 1
ATOM 1410 C CA . ALA A 1 179 ? -14.646 -0.313 -7.953 1.00 89.81 179 ALA A CA 1
ATOM 1411 C C . ALA A 1 179 ? -15.462 -0.205 -6.649 1.00 89.81 179 ALA A C 1
ATOM 1413 O O . ALA A 1 179 ? -16.693 -0.247 -6.675 1.00 89.81 179 ALA A O 1
ATOM 1414 N N . LYS A 1 180 ? -14.797 -0.053 -5.498 1.00 87.81 180 LYS A N 1
ATOM 1415 C CA . LYS A 1 180 ? -15.424 0.184 -4.18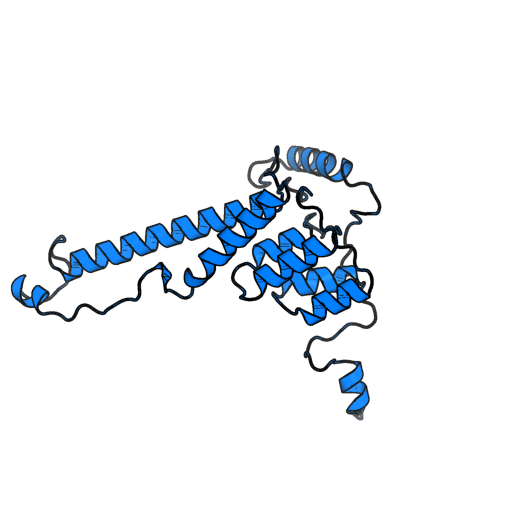8 1.00 87.81 180 LYS A CA 1
ATOM 1416 C C . LYS A 1 180 ? -15.601 1.670 -3.857 1.00 87.81 180 LYS A C 1
ATOM 1418 O O . LYS A 1 180 ? -16.073 1.985 -2.767 1.00 87.81 180 LYS A O 1
ATOM 1423 N N . GLY A 1 181 ? -15.274 2.572 -4.784 1.00 86.88 181 GLY A N 1
ATOM 1424 C CA . GLY A 1 181 ? -15.405 4.018 -4.603 1.00 86.88 181 GLY A CA 1
ATOM 1425 C C . GLY A 1 181 ? -14.284 4.637 -3.769 1.00 86.88 181 GLY A C 1
ATOM 1426 O O . GLY A 1 181 ? -14.501 5.678 -3.140 1.00 86.88 181 GLY A O 1
ATOM 1427 N N . ALA A 1 182 ? -13.111 3.998 -3.727 1.00 84.75 182 ALA A N 1
ATOM 1428 C CA . ALA A 1 182 ? -11.932 4.571 -3.096 1.00 84.75 182 ALA A CA 1
ATOM 1429 C C . ALA A 1 182 ? -11.453 5.799 -3.886 1.00 84.75 182 ALA A C 1
ATOM 1431 O O . ALA A 1 182 ? -11.337 5.751 -5.111 1.00 84.75 182 ALA A O 1
ATOM 1432 N N . LYS A 1 183 ? -11.174 6.899 -3.188 1.00 83.81 183 LYS A N 1
ATOM 1433 C CA . LYS A 1 183 ? -10.651 8.142 -3.768 1.00 83.81 183 LYS A CA 1
ATOM 1434 C C . LYS A 1 183 ? -9.320 8.502 -3.124 1.00 83.81 183 LYS A C 1
ATOM 1436 O O . LYS A 1 183 ? -9.081 8.147 -1.974 1.00 83.81 183 LYS A O 1
ATOM 1441 N N . ALA A 1 184 ? -8.481 9.205 -3.881 1.00 81.06 184 ALA A N 1
ATOM 1442 C CA . ALA A 1 184 ? -7.314 9.889 -3.336 1.00 81.06 184 ALA A CA 1
ATOM 1443 C C . ALA A 1 184 ? -7.760 10.941 -2.308 1.00 81.06 184 ALA A C 1
ATOM 1445 O O . ALA A 1 184 ? -8.831 11.538 -2.460 1.00 81.06 184 ALA A O 1
ATOM 1446 N N . GLY A 1 185 ? -6.961 11.146 -1.264 1.00 72.50 185 GLY A N 1
ATOM 1447 C CA . GLY A 1 185 ? -7.238 12.144 -0.239 1.00 72.50 185 GLY A CA 1
ATOM 1448 C C . GLY A 1 185 ? -7.153 13.547 -0.830 1.00 72.50 185 GLY A C 1
ATOM 1449 O O . GLY A 1 185 ? -6.169 13.888 -1.480 1.00 72.50 185 GLY A O 1
ATOM 1450 N N . GLU A 1 186 ? -8.175 14.372 -0.596 1.00 64.56 186 GLU A N 1
ATOM 1451 C CA . GLU A 1 186 ? -8.241 15.739 -1.140 1.00 64.56 186 GLU A CA 1
ATOM 1452 C C . GLU A 1 186 ? -7.145 16.658 -0.560 1.00 64.56 186 GLU A C 1
ATOM 1454 O O . GLU A 1 186 ? -6.748 17.626 -1.204 1.00 64.56 186 GLU A O 1
ATOM 1459 N N . GLU A 1 187 ? -6.609 16.331 0.623 1.00 68.44 187 GLU A N 1
ATOM 1460 C CA . GLU A 1 187 ? -5.607 17.129 1.346 1.00 68.44 187 GLU A CA 1
ATOM 1461 C C . GLU A 1 187 ? -4.442 16.276 1.885 1.00 68.44 187 GLU A C 1
ATOM 1463 O O . GLU A 1 187 ? -3.996 16.461 3.018 1.00 68.44 187 GLU A O 1
ATOM 1468 N N . ALA A 1 188 ? -3.933 15.315 1.110 1.00 72.75 188 ALA A N 1
ATOM 1469 C CA . ALA A 1 188 ? -2.715 14.599 1.496 1.00 72.75 188 ALA A CA 1
ATOM 1470 C C . ALA A 1 188 ? -1.536 15.580 1.648 1.00 72.75 188 ALA A C 1
ATOM 1472 O O . ALA A 1 188 ? -1.262 16.392 0.760 1.00 72.75 188 ALA A O 1
ATOM 1473 N N . PHE A 1 189 ? -0.820 15.521 2.774 1.00 78.81 189 PHE A N 1
ATOM 1474 C CA . PHE A 1 189 ? 0.290 16.429 3.053 1.00 78.81 189 PHE A CA 1
ATOM 1475 C C . PHE A 1 189 ? 1.543 15.692 3.516 1.00 78.81 189 PHE A C 1
ATOM 1477 O O . PHE A 1 189 ? 1.495 14.711 4.256 1.00 78.81 189 PHE A O 1
ATOM 1484 N N . ASN A 1 190 ? 2.700 16.198 3.090 1.00 79.25 190 ASN A N 1
ATOM 1485 C CA . ASN A 1 190 ? 3.989 15.683 3.524 1.00 79.25 190 ASN A CA 1
ATOM 1486 C C . ASN A 1 190 ? 4.530 16.560 4.670 1.00 79.25 190 ASN A C 1
ATOM 1488 O O . ASN A 1 190 ? 4.780 17.747 4.443 1.00 79.25 190 ASN A O 1
ATOM 1492 N N . PRO A 1 191 ? 4.751 15.996 5.875 1.00 76.62 191 PRO A N 1
ATOM 1493 C CA . PRO A 1 191 ? 5.294 16.730 7.018 1.00 76.62 191 PRO A CA 1
ATOM 1494 C C . PRO A 1 191 ? 6.634 17.415 6.737 1.00 76.62 191 PRO A C 1
ATOM 1496 O O . PRO A 1 191 ? 6.939 18.419 7.365 1.00 76.62 191 PRO A O 1
ATOM 1499 N N . ALA A 1 192 ? 7.426 16.898 5.791 1.00 79.88 192 ALA A N 1
ATOM 1500 C CA . ALA A 1 192 ? 8.735 17.454 5.457 1.00 79.88 192 ALA A CA 1
ATOM 1501 C C . ALA A 1 192 ? 8.675 18.874 4.863 1.00 79.88 192 ALA A C 1
ATOM 1503 O O . ALA A 1 192 ? 9.674 19.586 4.908 1.00 79.88 192 ALA A O 1
ATOM 1504 N N . TYR A 1 193 ? 7.529 19.283 4.308 1.00 82.19 193 TYR A N 1
ATOM 1505 C CA . TYR A 1 193 ? 7.338 20.607 3.702 1.00 82.19 193 TYR A CA 1
ATOM 1506 C C . TYR A 1 193 ? 6.495 21.553 4.568 1.00 82.19 193 TYR A C 1
ATOM 1508 O O . TYR A 1 193 ? 6.050 22.586 4.074 1.00 82.19 193 TYR A O 1
ATOM 1516 N N . LEU A 1 194 ? 6.234 21.198 5.828 1.00 82.88 194 LEU A N 1
ATOM 1517 C CA . LEU A 1 194 ? 5.391 21.973 6.737 1.00 82.88 194 LEU A CA 1
ATOM 1518 C C . LEU A 1 194 ? 6.173 22.394 7.974 1.00 82.88 194 LEU A C 1
ATOM 1520 O O . LEU A 1 194 ? 7.059 21.680 8.447 1.00 82.88 194 LEU A O 1
ATOM 1524 N N . THR A 1 195 ? 5.801 23.539 8.537 1.00 87.00 195 THR A N 1
ATOM 1525 C CA . THR A 1 195 ? 6.229 23.900 9.890 1.00 87.00 195 THR A CA 1
ATOM 1526 C C . THR A 1 195 ? 5.529 23.014 10.927 1.00 87.00 195 THR A C 1
ATOM 1528 O O . THR A 1 195 ? 4.488 22.405 10.664 1.00 87.00 195 THR A O 1
ATOM 1531 N N . ALA A 1 196 ? 6.090 22.932 12.137 1.00 85.62 196 ALA A N 1
ATOM 1532 C CA . ALA A 1 196 ? 5.507 22.131 13.216 1.00 85.62 196 ALA A CA 1
ATOM 1533 C C . ALA A 1 196 ? 4.079 22.585 13.580 1.00 85.62 196 ALA A C 1
ATOM 1535 O O . ALA A 1 196 ? 3.226 21.753 13.881 1.00 85.62 196 ALA A O 1
ATOM 1536 N N . GLU A 1 197 ? 3.816 23.891 13.516 1.00 86.44 197 GLU A N 1
ATOM 1537 C CA . GLU A 1 197 ? 2.5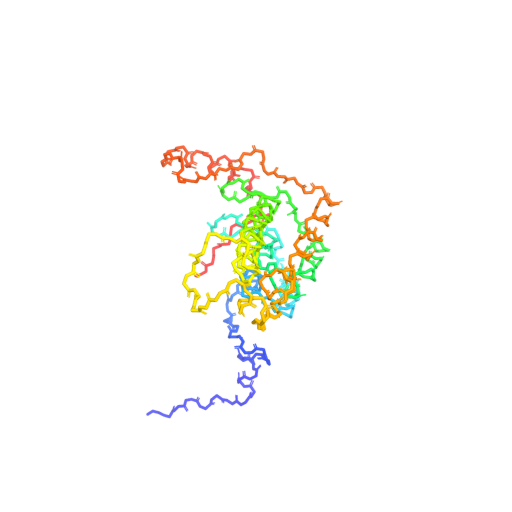13 24.493 13.817 1.00 86.44 197 GLU A CA 1
ATOM 1538 C C . GLU A 1 197 ? 1.470 24.123 12.755 1.00 86.44 197 GLU A C 1
ATOM 1540 O O . GLU A 1 197 ? 0.402 23.608 13.091 1.00 86.44 197 GLU A O 1
ATOM 1545 N N . GLU A 1 198 ? 1.812 24.269 11.471 1.00 85.31 198 GLU A N 1
ATOM 1546 C CA . GLU A 1 198 ? 0.940 23.877 10.355 1.00 85.31 198 GLU A CA 1
ATOM 1547 C C . GLU A 1 198 ? 0.661 22.369 10.347 1.00 85.31 198 GLU A C 1
ATOM 1549 O O . GLU A 1 198 ? -0.453 21.938 10.038 1.00 85.31 198 GLU A O 1
ATOM 1554 N N . PHE A 1 199 ? 1.660 21.551 10.696 1.00 84.06 199 PHE A N 1
ATOM 1555 C CA . PHE A 1 199 ? 1.490 20.106 10.821 1.00 84.06 199 PHE A CA 1
ATOM 1556 C C . PHE A 1 199 ? 0.483 19.753 11.917 1.00 84.06 199 PHE A C 1
ATOM 1558 O O . PHE A 1 199 ? -0.415 18.945 11.679 1.00 84.06 199 PHE A O 1
ATOM 1565 N N . VAL A 1 200 ? 0.606 20.359 13.103 1.00 83.69 200 VAL A N 1
ATOM 1566 C CA . VAL A 1 200 ? -0.320 20.120 14.219 1.00 83.69 200 VAL A CA 1
ATOM 1567 C C . VAL A 1 200 ? -1.735 20.548 13.844 1.00 83.69 200 VAL A C 1
ATOM 1569 O O . VAL A 1 200 ? -2.665 19.773 14.053 1.00 83.69 200 VAL A O 1
ATOM 1572 N N . GLU A 1 201 ? -1.906 21.715 13.219 1.00 86.25 201 GLU A N 1
ATOM 1573 C CA . GLU A 1 201 ? -3.224 22.197 12.801 1.00 86.25 201 GLU A CA 1
ATOM 1574 C C . GLU A 1 201 ? -3.885 21.247 11.790 1.00 86.25 201 GLU A C 1
ATOM 1576 O O . GLU A 1 201 ? -5.046 20.860 11.954 1.00 86.25 201 GLU A O 1
ATOM 1581 N N . LYS A 1 202 ? -3.145 20.825 10.757 1.00 83.69 202 LYS A N 1
ATOM 1582 C CA . LYS A 1 202 ? -3.652 19.885 9.747 1.00 83.69 202 LYS A CA 1
ATOM 1583 C C . LYS A 1 202 ? -3.961 18.521 10.351 1.00 83.69 202 LYS A C 1
ATOM 1585 O O . LYS A 1 202 ? -5.050 17.990 10.130 1.00 83.69 202 LYS A O 1
ATOM 1590 N N . ARG A 1 203 ? -3.055 17.974 11.164 1.00 82.88 203 ARG A N 1
ATOM 1591 C CA . ARG A 1 203 ? -3.268 16.708 11.875 1.00 82.88 203 ARG A CA 1
ATOM 1592 C C . ARG A 1 203 ? -4.521 16.779 12.744 1.00 82.88 203 ARG A C 1
ATOM 1594 O O . ARG A 1 203 ? -5.345 15.872 12.688 1.00 82.88 203 ARG A O 1
ATOM 1601 N N . ASP A 1 204 ? -4.694 17.842 13.521 1.00 83.25 204 ASP A N 1
ATOM 1602 C CA . ASP A 1 204 ? -5.821 17.976 14.447 1.00 83.25 204 ASP A CA 1
ATOM 1603 C C . ASP A 1 204 ? -7.156 18.129 13.708 1.00 83.25 204 ASP A C 1
ATOM 1605 O O . ASP A 1 204 ? -8.158 17.552 14.141 1.00 83.25 204 ASP A O 1
ATOM 1609 N N . LYS A 1 205 ? -7.174 18.796 12.544 1.00 84.69 205 LYS A N 1
ATOM 1610 C CA . LYS A 1 205 ? -8.336 18.811 11.635 1.00 84.69 205 LYS A CA 1
ATOM 1611 C C . LYS A 1 205 ? -8.703 17.405 11.164 1.00 84.69 205 LYS A C 1
ATOM 1613 O O . LYS A 1 205 ? -9.875 17.034 11.226 1.00 84.69 205 LYS A O 1
ATOM 1618 N N . VAL A 1 206 ? -7.721 16.602 10.748 1.00 82.00 206 VAL A N 1
ATOM 1619 C CA . VAL A 1 206 ? -7.962 15.207 10.347 1.00 82.00 206 VAL A CA 1
ATOM 1620 C C . VAL A 1 206 ? -8.450 14.383 11.539 1.00 82.00 206 VAL A C 1
ATOM 1622 O O . VAL A 1 206 ? -9.482 13.723 11.453 1.00 82.00 206 VAL A O 1
ATOM 1625 N N . LEU A 1 207 ? -7.771 14.449 12.687 1.00 79.00 207 LEU A N 1
ATOM 1626 C CA . LEU A 1 207 ? -8.159 13.727 13.905 1.00 79.00 207 LEU A CA 1
ATOM 1627 C C . LEU A 1 207 ? -9.571 14.093 14.375 1.00 79.00 207 LEU A C 1
ATOM 1629 O O . LEU A 1 207 ? -10.288 13.226 14.880 1.00 79.00 207 LEU A O 1
ATOM 1633 N N . ALA A 1 208 ? -10.005 15.337 14.164 1.00 81.25 208 ALA A N 1
ATOM 1634 C CA . ALA A 1 208 ? -11.348 15.770 14.516 1.00 81.25 208 ALA A CA 1
ATOM 1635 C C . ALA A 1 208 ? -12.452 15.039 13.735 1.00 81.25 208 ALA A C 1
ATOM 1637 O O . ALA A 1 208 ? -13.533 14.842 14.297 1.00 81.25 208 ALA A O 1
ATOM 1638 N N . LYS A 1 209 ? -12.179 14.581 12.502 1.00 79.12 209 LYS A N 1
ATOM 1639 C CA . LYS A 1 209 ? -13.109 13.770 11.692 1.00 79.12 209 LYS A CA 1
ATOM 1640 C C . LYS A 1 209 ? -13.315 12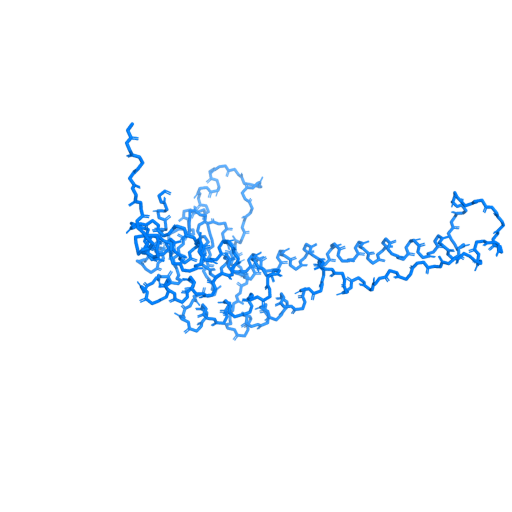.358 12.265 1.00 79.12 209 LYS A C 1
ATOM 1642 O O . LYS A 1 209 ? -14.363 11.757 12.057 1.00 79.12 209 LYS A O 1
ATOM 1647 N N . TYR A 1 210 ? -12.347 11.836 13.023 1.00 80.31 210 TYR A N 1
ATOM 1648 C CA . TYR A 1 210 ? -12.292 10.431 13.452 1.00 80.31 210 TYR A CA 1
ATOM 1649 C C . TYR A 1 210 ? -12.496 10.236 14.965 1.00 80.31 210 TYR A C 1
ATOM 1651 O O . TYR A 1 210 ? -11.913 9.335 15.567 1.00 80.31 210 TYR A O 1
ATOM 1659 N N . LYS A 1 211 ? -13.340 11.060 15.601 1.00 73.06 211 LYS A N 1
ATOM 1660 C CA . LYS A 1 211 ? -13.644 10.973 17.048 1.00 73.06 211 LYS A CA 1
ATOM 1661 C C . LYS A 1 211 ? -14.517 9.773 17.440 1.00 73.06 211 LYS A C 1
ATOM 1663 O O . LYS A 1 211 ? -14.646 9.472 18.627 1.00 73.06 211 LYS A O 1
ATOM 1668 N N . ASP A 1 212 ? -15.123 9.092 16.469 1.00 73.06 212 ASP A N 1
ATOM 1669 C CA . ASP A 1 212 ? -15.978 7.937 16.733 1.00 73.06 212 ASP A CA 1
ATOM 1670 C C . ASP A 1 212 ? -15.207 6.736 17.290 1.00 73.06 212 ASP A C 1
ATOM 1672 O O . ASP A 1 212 ? -14.085 6.427 16.886 1.00 73.06 212 ASP A O 1
ATOM 1676 N N . LYS A 1 213 ? -15.883 5.948 18.139 1.00 69.50 213 LYS A N 1
ATOM 1677 C CA . LYS A 1 213 ? -15.342 4.690 18.692 1.00 69.50 213 LYS A CA 1
ATOM 1678 C C . LYS A 1 213 ? -14.927 3.684 17.609 1.00 69.50 213 LYS A C 1
ATOM 1680 O O . LYS A 1 213 ? -14.101 2.819 17.892 1.00 69.50 213 LYS 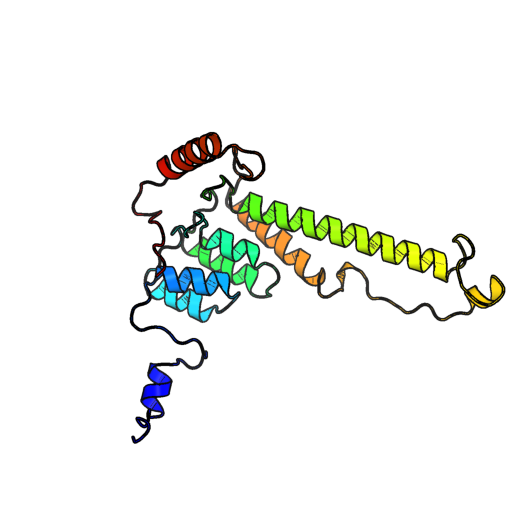A O 1
ATOM 1685 N N . LYS A 1 214 ? -15.471 3.797 16.389 1.00 71.75 214 LYS A N 1
ATOM 1686 C CA . LYS A 1 214 ? -15.110 2.950 15.242 1.00 71.75 214 LYS A CA 1
ATOM 1687 C C . LYS A 1 214 ? -13.709 3.229 14.684 1.00 71.75 214 LYS A C 1
ATOM 1689 O O . LYS A 1 214 ? -13.142 2.336 14.073 1.00 71.75 214 LYS A O 1
ATOM 1694 N N . TYR A 1 215 ? -13.120 4.392 14.964 1.00 74.06 215 TYR A N 1
ATOM 1695 C CA . TYR A 1 215 ? -11.758 4.759 14.543 1.00 74.06 215 TYR A CA 1
ATOM 1696 C C . TYR A 1 215 ? -10.772 4.806 15.707 1.00 74.06 215 TYR A C 1
ATOM 1698 O O . TYR A 1 215 ? -9.781 5.537 15.669 1.00 74.06 215 TYR A O 1
ATOM 1706 N N . LYS A 1 216 ? -11.070 4.063 16.779 1.00 73.81 216 LYS A N 1
ATOM 1707 C CA . LYS A 1 216 ? -10.287 4.078 18.011 1.00 73.81 216 LYS A CA 1
ATOM 1708 C C . LYS A 1 216 ? -8.795 3.921 17.707 1.00 73.81 216 LYS A C 1
ATOM 1710 O O . LYS A 1 216 ? -8.386 2.955 17.061 1.00 73.81 216 LYS A O 1
ATOM 1715 N N . MET A 1 217 ? -8.011 4.867 18.224 1.00 67.44 217 MET A N 1
ATOM 1716 C CA . MET A 1 217 ? -6.559 4.821 18.148 1.00 67.44 217 MET A CA 1
ATOM 1717 C C . MET A 1 217 ? -6.034 3.562 18.830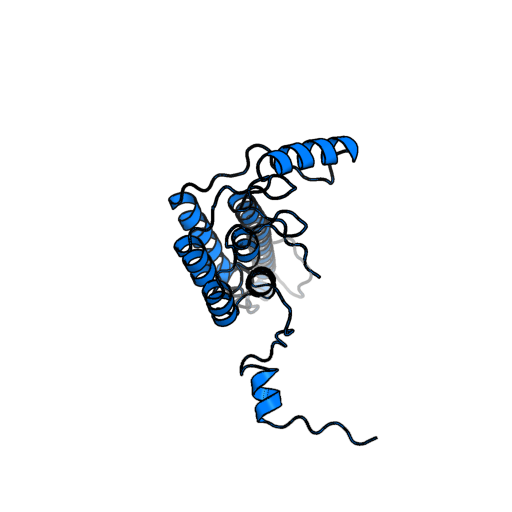 1.00 67.44 217 MET A C 1
ATOM 1719 O O . MET A 1 217 ? -6.368 3.226 19.974 1.00 67.44 217 MET A O 1
ATOM 1723 N N . TYR A 1 218 ? -5.183 2.881 18.094 1.00 60.12 218 TYR A N 1
ATOM 1724 C CA . TYR A 1 218 ? -4.351 1.797 18.544 1.00 60.12 218 TYR A CA 1
ATOM 1725 C C . TYR A 1 218 ? -3.278 2.338 19.490 1.00 60.12 218 TYR A C 1
ATOM 1727 O O . TYR A 1 218 ? -2.221 2.823 19.080 1.00 60.12 218 TYR A O 1
ATOM 1735 N N . ASN A 1 219 ? -3.523 2.208 20.788 1.00 54.41 219 ASN A N 1
ATOM 1736 C CA . ASN A 1 219 ? -2.462 2.337 21.779 1.00 54.41 219 ASN A CA 1
ATOM 1737 C C . ASN A 1 219 ? -1.759 0.981 21.877 1.00 54.41 219 ASN A C 1
ATOM 1739 O O . ASN A 1 219 ? -2.048 0.203 22.793 1.00 54.41 219 ASN A O 1
ATOM 1743 N N . GLY A 1 220 ? -0.919 0.678 20.881 1.00 50.06 220 GLY A N 1
ATOM 1744 C CA . GLY A 1 220 ? 0.022 -0.439 20.954 1.00 50.06 220 GLY A CA 1
ATOM 1745 C C . GLY A 1 220 ? 0.905 -0.287 22.186 1.00 50.06 220 GLY A C 1
ATOM 1746 O O . GLY A 1 220 ? 1.356 0.832 22.465 1.00 50.06 220 GLY A O 1
ATOM 1747 N N . GLN A 1 221 ? 1.075 -1.386 22.924 1.00 35.97 221 GLN A N 1
ATOM 1748 C CA . GLN A 1 221 ? 1.997 -1.469 24.060 1.00 35.97 221 GLN A CA 1
ATOM 1749 C C . GLN A 1 221 ? 3.441 -1.251 23.614 1.00 35.97 221 GLN A C 1
ATOM 1751 O O . GLN A 1 221 ? 3.788 -1.712 22.505 1.00 35.97 221 GLN A O 1
#